Protein 1IXK (pdb70)

Organism: Pyrococcus horikoshii (strain ATCC 700860 / DSM 12428 / JCM 9974 / NBRC 100139 / OT-3) (NCBI:txid70601)

Foldseek 3Di:
DDPVCVLCV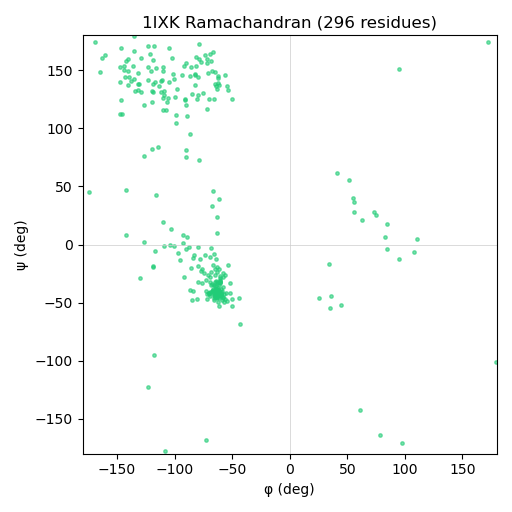VLPDDNVVLVQLCLFPNPCSSLQSVLVDDFFKKKFFLVLPPDLVVVVVVVVVVPWDWAALVLHRRMTGTPTDPDDPCVDVCNVQQRMGIDFSQLSQLSVQLADFAFAEEEEQQDADSQSVVQSNHLHHAYEYEYLDPVSLVVRVVSCVSNVRNHYDYDNDGCLCVVVVVAAGQEYEAEYPQPAQQPSCDDVVLVVLLVVLNNVVSVLVRYDAQHKYKHKYLYPDCSNAVVSVQCCVVPAQKAWAADPDAFFDDQQRSHNGGDPSSSSKHWHTSSPSSGGTMIMIMMTHD

Sequence (298 aa):
LSPSLDKLLRLGYSKLFADRYFQLWGERAIRIAEAEKPLPRCFRVNTLKISVQDLVKRLNKKGFQFKRVPWAKEGFCLTREPFSITSTPEFLTGLIYIQEASSYPPVALDPKPGEIVADAAAPGGKTSYLAQLRNDGVIYAFDVDENRLRETRLNLSRLGVLNVILFHSSSLHIGELNVEFDKILLDAPCTGSGTIHRTDDIKFCQGLQRLLEKGLEVLKPGGILVYSTCSLEPEENEFVIQWALDNFDVELLPLKYGEPALTNPFGIELSEEIKNARRLYPDVHETSGFFIAKIRKL

Structure (mmCIF, N/CA/C/O backbone):
data_1IXK
#
_entry.id   1IXK
#
_cell.length_a   63.554
_cell.length_b   41.513
_cell.length_c   71.065
_cell.angle_alpha   90.00
_cell.angle_beta   114.18
_cell.angle_gamma   90.00
#
_symmetry.space_group_name_H-M   'P 1 21 1'
#
loop_
_entity.id
_entity.type
_entity.pdbx_description
1 polymer Methyltransferase
2 water water
#
loop_
_atom_site.group_PDB
_atom_site.id
_atom_site.type_symbol
_atom_site.label_atom_id
_atom_site.label_alt_id
_atom_site.label_comp_id
_atom_site.label_asym_id
_atom_site.label_entity_id
_atom_site.label_seq_id
_atom_site.pdbx_PDB_ins_code
_atom_site.Cartn_x
_atom_site.Cartn_y
_atom_site.Cartn_z
_atom_site.occupancy
_atom_site.B_iso_or_equiv
_atom_site.auth_seq_id
_atom_site.auth_comp_id
_atom_site.auth_asym_id
_atom_site.auth_atom_id
_atom_site.pdbx_PDB_model_num
ATOM 1 N N . LEU A 1 3 ? 48.179 15.773 40.854 1.00 43.54 3 LEU A N 1
ATOM 2 C CA . LEU A 1 3 ? 47.059 15.646 39.876 1.00 44.25 3 LEU A CA 1
ATOM 3 C C . LEU A 1 3 ? 47.537 16.132 38.509 1.00 44.80 3 LEU A C 1
ATOM 4 O O . LEU A 1 3 ? 47.891 17.300 38.349 1.00 45.52 3 LEU A O 1
ATOM 9 N N . SER A 1 4 ? 47.545 15.234 37.528 1.00 44.67 4 SER A N 1
ATOM 10 C CA . SER A 1 4 ? 47.995 15.579 36.182 1.00 44.22 4 SER A CA 1
ATOM 11 C C . SER A 1 4 ? 47.033 16.539 35.497 1.00 43.88 4 SER A C 1
ATOM 12 O O . SER A 1 4 ? 45.864 16.632 35.866 1.00 44.29 4 SER A O 1
ATOM 15 N N . PRO A 1 5 ? 47.518 17.273 34.485 1.00 43.60 5 PRO A N 1
ATOM 16 C CA . PRO A 1 5 ? 46.664 18.220 33.764 1.00 43.27 5 PRO A CA 1
ATOM 17 C C . PRO A 1 5 ? 45.487 17.496 33.116 1.00 42.64 5 PRO A C 1
ATOM 18 O O . PRO A 1 5 ? 44.397 18.052 32.993 1.00 41.93 5 PRO A O 1
ATOM 22 N N . SER A 1 6 ? 45.721 16.251 32.709 1.00 42.60 6 SER A N 1
ATOM 23 C CA . SER A 1 6 ? 44.692 15.439 32.070 1.00 43.38 6 SER A CA 1
ATOM 24 C C . SER A 1 6 ? 43.518 15.174 33.006 1.00 42.44 6 SER A C 1
ATOM 25 O O . SER A 1 6 ? 42.392 15.596 32.735 1.00 41.88 6 SER A O 1
ATOM 36 N N . LEU A 1 8 ? 42.854 16.456 35.821 1.00 36.51 8 LEU A N 1
ATOM 37 C CA . LEU A 1 8 ? 42.314 17.725 36.288 1.00 35.65 8 LEU A CA 1
ATOM 38 C C . LEU A 1 8 ? 41.271 18.220 35.293 1.00 36.50 8 LEU A C 1
ATOM 39 O O . LEU A 1 8 ? 40.130 18.488 35.659 1.00 35.78 8 LEU A O 1
ATOM 44 N N . ASP A 1 9 ? 41.670 18.329 34.029 1.00 37.52 9 ASP A N 1
ATOM 45 C CA . ASP A 1 9 ? 40.769 18.785 32.975 1.00 38.56 9 ASP A CA 1
ATOM 46 C C . ASP A 1 9 ? 39.501 17.938 32.912 1.00 36.67 9 ASP A C 1
ATOM 47 O O . ASP A 1 9 ? 38.401 18.471 32.748 1.00 36.74 9 ASP A O 1
ATOM 52 N N . LYS A 1 10 ? 39.648 16.623 33.041 1.00 35.59 10 LYS A N 1
ATOM 53 C CA . LYS A 1 10 ? 38.489 15.739 33.007 1.00 35.46 10 LYS A CA 1
ATOM 54 C C . LYS A 1 10 ? 37.532 16.071 34.145 1.00 34.38 10 LYS A C 1
ATOM 55 O O . LYS A 1 10 ? 36.319 16.142 33.945 1.00 34.49 10 LYS A O 1
ATOM 61 N N . LEU A 1 11 ? 38.078 16.281 35.340 1.00 32.70 11 LEU A N 1
ATOM 62 C CA . LEU A 1 11 ? 37.248 16.622 36.487 1.00 30.53 11 LEU A CA 1
ATOM 63 C C . LEU A 1 11 ? 36.606 17.990 36.295 1.00 28.99 11 LEU A C 1
ATOM 64 O O . LEU A 1 11 ? 35.453 18.194 36.666 1.00 28.56 11 LEU A O 1
ATOM 69 N N . LEU A 1 12 ? 37.349 18.927 35.715 1.00 28.73 12 LEU A N 1
ATOM 70 C CA . LEU A 1 12 ? 36.813 20.264 35.475 1.00 31.38 12 LEU A CA 1
ATOM 71 C C . LEU A 1 12 ? 35.657 20.199 34.484 1.00 31.50 12 LEU A C 1
ATOM 72 O O . LEU A 1 12 ? 34.667 20.912 34.626 1.00 31.92 12 LEU A O 1
ATOM 77 N N . ARG A 1 13 ? 35.782 19.336 33.482 1.00 32.63 13 ARG A N 1
ATOM 78 C CA . ARG A 1 13 ? 34.730 19.200 32.480 1.00 34.73 13 ARG A CA 1
ATOM 79 C C . ARG A 1 13 ? 33.462 18.596 33.070 1.00 34.00 13 ARG A C 1
ATOM 80 O O . ARG A 1 13 ? 32.354 18.945 32.659 1.00 33.77 13 ARG A O 1
ATOM 88 N N . LEU A 1 14 ? 33.619 17.698 34.039 1.00 32.29 14 LEU A N 1
ATOM 89 C CA . LEU A 1 14 ? 32.464 17.075 34.670 1.00 31.19 14 LEU A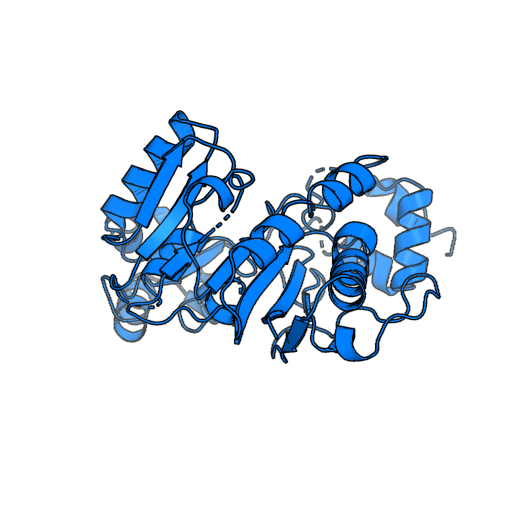 CA 1
ATOM 90 C C . LEU A 1 14 ? 31.703 18.090 35.513 1.00 31.48 14 LEU A C 1
ATOM 91 O O . LEU A 1 14 ? 30.599 17.816 35.978 1.00 31.81 14 LEU A O 1
ATOM 96 N N . GLY A 1 15 ? 32.302 19.261 35.715 1.00 31.09 15 GLY A N 1
ATOM 97 C CA . GLY A 1 15 ? 31.644 20.302 36.483 1.00 31.18 15 GLY A CA 1
ATOM 98 C C . GLY A 1 15 ? 32.251 20.606 37.838 1.00 31.71 15 GLY A C 1
ATOM 99 O O . GLY A 1 15 ? 31.718 21.419 38.593 1.00 32.50 15 GLY A O 1
ATOM 100 N N . TYR A 1 16 ? 33.368 19.964 38.154 1.00 30.76 16 TYR A N 1
ATOM 101 C CA . TYR A 1 16 ? 34.020 20.185 39.438 1.00 31.00 16 TYR A CA 1
ATOM 102 C C . TYR A 1 16 ? 34.907 21.421 39.445 1.00 30.46 16 TYR A C 1
ATOM 103 O O . TYR A 1 16 ? 35.505 21.778 38.427 1.00 30.75 16 TYR A O 1
ATOM 112 N N . SER A 1 17 ? 34.985 22.078 40.596 1.00 29.06 17 SER A N 1
ATOM 113 C CA . SER A 1 17 ? 35.840 23.246 40.737 1.00 28.73 17 SER A CA 1
ATOM 114 C C . SER A 1 17 ? 37.235 22.674 40.972 1.00 28.16 17 SER A C 1
ATOM 115 O O . SER A 1 17 ? 37.371 21.504 41.335 1.00 28.11 17 SER A O 1
ATOM 118 N N . LYS A 1 18 ? 38.271 23.478 40.766 1.00 26.95 18 LYS A N 1
ATOM 119 C CA . LYS A 1 18 ? 39.621 22.980 40.984 1.00 27.33 18 LYS A CA 1
ATOM 120 C C . LYS A 1 18 ? 39.805 22.553 42.438 1.00 26.16 18 LYS A C 1
ATOM 121 O O . LYS A 1 18 ? 40.557 21.624 42.729 1.00 25.09 18 LYS A O 1
ATOM 127 N N . LEU A 1 19 ? 39.116 23.234 43.348 1.00 25.52 19 LEU A N 1
ATOM 128 C CA . LEU A 1 19 ? 39.212 22.910 44.769 1.00 25.11 19 LEU A CA 1
ATOM 129 C C . LEU A 1 19 ? 38.731 21.487 45.043 1.00 24.73 19 LEU A C 1
ATOM 130 O O . LEU A 1 19 ? 39.439 20.696 45.669 1.00 23.17 19 LEU A O 1
ATOM 135 N N . PHE A 1 20 ? 37.525 21.166 44.578 1.00 24.04 20 PHE A N 1
ATOM 136 C CA . PHE A 1 20 ? 36.971 19.835 44.785 1.00 24.47 20 PHE A CA 1
ATOM 137 C C . PHE A 1 20 ? 37.771 18.780 44.042 1.00 22.35 20 PHE A C 1
ATOM 138 O O . PHE A 1 20 ? 37.924 17.659 44.523 1.00 21.80 20 PHE A O 1
ATOM 146 N N . ALA A 1 21 ? 38.284 19.134 42.868 1.00 21.36 21 ALA A N 1
ATOM 147 C CA . ALA A 1 21 ? 39.087 18.194 42.096 1.00 20.51 21 ALA A CA 1
ATOM 148 C C . ALA A 1 21 ? 40.350 17.858 42.889 1.00 20.40 21 ALA A C 1
ATOM 149 O O . ALA A 1 21 ? 40.747 16.697 42.975 1.00 20.05 21 ALA A O 1
ATOM 151 N N . ASP A 1 22 ? 40.981 18.879 43.466 1.00 19.58 22 ASP A N 1
ATOM 152 C CA . ASP A 1 22 ? 42.191 18.668 44.254 1.00 19.97 22 ASP A CA 1
ATOM 153 C C . ASP A 1 22 ? 41.865 17.872 45.514 1.00 17.74 22 ASP A C 1
ATOM 154 O O . ASP A 1 22 ? 42.635 17.009 45.923 1.00 17.30 22 ASP A O 1
ATOM 159 N N . ARG A 1 23 ? 40.722 18.163 46.127 1.00 17.77 23 ARG A N 1
ATOM 160 C CA . ARG A 1 23 ? 40.309 17.444 47.326 1.00 17.04 23 ARG A CA 1
ATOM 161 C C . ARG A 1 23 ? 40.104 15.956 47.029 1.00 17.68 23 ARG A C 1
ATOM 162 O O . ARG A 1 23 ? 40.633 15.093 47.735 1.00 16.21 23 ARG A O 1
ATOM 170 N N . TYR A 1 24 ? 39.347 15.650 45.979 1.00 16.68 24 TYR A N 1
ATOM 171 C CA . TYR A 1 24 ? 39.097 14.254 45.645 1.00 18.77 24 TYR A CA 1
ATOM 172 C C . TYR A 1 24 ? 40.372 13.501 45.298 1.00 16.08 24 TYR A C 1
ATOM 173 O O . TYR A 1 24 ? 40.513 12.337 45.657 1.00 15.58 24 TYR A O 1
ATOM 182 N N . PHE A 1 25 ? 41.305 14.154 44.611 1.00 16.98 25 PHE A N 1
ATOM 183 C CA . PHE A 1 25 ? 42.559 13.492 44.268 1.00 18.68 25 PHE A CA 1
ATOM 184 C C . PHE A 1 25 ? 43.390 13.247 45.535 1.00 18.24 25 PHE A C 1
ATOM 185 O O . PHE A 1 25 ? 44.082 12.240 45.643 1.00 18.48 25 PHE A O 1
ATOM 193 N N . GLN A 1 26 ? 43.313 14.163 46.496 1.00 19.24 26 GLN A N 1
ATOM 194 C CA . GLN A 1 26 ? 44.051 14.000 47.748 1.00 20.58 26 GLN A CA 1
ATOM 195 C C . GLN A 1 26 ? 43.471 12.865 48.589 1.00 20.82 26 GLN A C 1
ATOM 196 O O . GLN A 1 26 ? 44.179 12.228 49.373 1.00 18.54 26 GLN A O 1
ATOM 202 N N . LEU A 1 27 ? 42.178 12.611 48.420 1.00 19.46 27 LEU A N 1
ATOM 203 C CA . LEU A 1 27 ? 41.510 11.564 49.176 1.00 20.09 27 LEU A CA 1
ATOM 204 C C . LEU A 1 27 ? 41.618 10.187 48.537 1.00 21.09 27 LEU A C 1
ATOM 205 O O . LEU A 1 27 ? 41.812 9.189 49.236 1.00 22.77 27 LEU A O 1
ATOM 210 N N . TRP A 1 28 ? 41.515 10.130 47.212 1.00 19.99 28 TRP A N 1
ATOM 211 C CA . TRP A 1 28 ? 41.548 8.846 46.519 1.00 20.89 28 TRP A CA 1
ATOM 212 C C . TRP A 1 28 ? 42.572 8.695 45.395 1.00 21.75 28 TRP A C 1
ATOM 213 O O . TRP A 1 28 ? 42.625 7.649 44.749 1.00 21.99 28 TRP A O 1
ATOM 224 N N . GLY A 1 29 ? 43.383 9.722 45.159 1.00 22.39 29 GLY A N 1
ATOM 225 C CA . GLY A 1 29 ? 44.375 9.632 44.100 1.00 23.07 29 GLY A CA 1
ATOM 226 C C . GLY A 1 29 ? 43.732 9.424 42.742 1.00 24.17 29 GLY A C 1
ATOM 227 O O . GLY A 1 29 ? 42.671 9.982 42.467 1.00 23.33 29 GLY A O 1
ATOM 228 N N . GLU A 1 30 ? 44.360 8.612 41.894 1.00 26.07 30 GLU A N 1
ATOM 229 C CA . GLU A 1 30 ? 43.833 8.350 40.553 1.00 28.45 30 GLU A CA 1
ATOM 230 C C . GLU A 1 30 ? 42.417 7.773 40.541 1.00 26.74 30 GLU A C 1
ATOM 231 O O . GLU A 1 30 ? 41.693 7.922 39.558 1.00 25.38 30 GLU A O 1
ATOM 237 N N . ARG A 1 31 ? 42.017 7.119 41.627 1.00 25.43 31 ARG A N 1
ATOM 238 C CA . ARG A 1 31 ? 40.674 6.549 41.702 1.00 23.89 31 ARG A CA 1
ATOM 239 C C . ARG A 1 31 ? 39.634 7.672 41.667 1.00 23.21 31 ARG A C 1
ATOM 240 O O . ARG A 1 31 ? 38.469 7.448 41.334 1.00 22.02 31 ARG A O 1
ATOM 248 N N . ALA A 1 32 ? 40.068 8.882 42.004 1.00 21.72 32 ALA A N 1
ATOM 249 C CA . ALA A 1 32 ? 39.178 10.035 42.010 1.00 21.93 32 ALA A CA 1
ATOM 250 C C . ALA A 1 32 ? 38.391 10.148 40.704 1.00 21.83 32 ALA A C 1
ATOM 251 O O . ALA A 1 32 ? 37.180 10.353 40.719 1.00 20.36 32 ALA A O 1
ATOM 253 N N . ILE A 1 33 ? 39.078 10.008 39.576 1.00 21.72 33 ILE A N 1
ATOM 254 C CA . ILE A 1 33 ? 38.423 10.103 38.279 1.00 23.38 33 ILE A CA 1
ATOM 255 C C . ILE A 1 33 ? 37.405 8.978 38.076 1.00 21.71 33 ILE A C 1
ATOM 256 O O . ILE A 1 33 ? 36.321 9.207 37.546 1.00 22.16 33 ILE A O 1
ATOM 261 N N . ARG A 1 34 ? 37.752 7.770 38.508 1.00 20.93 34 ARG A N 1
ATOM 262 C CA . ARG A 1 34 ? 36.858 6.626 38.359 1.00 21.83 34 ARG A CA 1
ATOM 263 C C . ARG A 1 34 ? 35.575 6.789 39.178 1.00 21.40 34 ARG A C 1
ATOM 264 O O . ARG A 1 34 ? 34.499 6.365 38.757 1.00 21.32 34 ARG A O 1
ATOM 272 N N . ILE A 1 35 ? 35.691 7.406 40.348 1.00 21.21 35 ILE A N 1
ATOM 273 C CA . ILE A 1 35 ? 34.532 7.635 41.205 1.00 19.66 35 ILE A CA 1
ATOM 274 C C . ILE A 1 35 ? 33.647 8.714 40.581 1.00 20.50 35 ILE A C 1
ATOM 275 O O . ILE A 1 35 ? 32.430 8.551 40.481 1.00 19.72 35 ILE A O 1
ATOM 280 N N . ALA A 1 36 ? 34.269 9.810 40.153 1.00 20.35 36 ALA A N 1
ATOM 281 C CA . ALA A 1 36 ? 33.543 10.921 39.547 1.00 20.99 36 ALA A CA 1
ATOM 282 C C . ALA A 1 36 ? 32.772 10.499 38.297 1.00 23.06 36 ALA A C 1
ATOM 283 O O . ALA A 1 36 ? 31.593 10.828 38.145 1.00 21.93 36 ALA A O 1
ATOM 285 N N . GLU A 1 37 ? 33.431 9.767 37.405 1.00 23.47 37 GLU A N 1
ATOM 286 C CA . GLU A 1 37 ? 32.773 9.324 36.181 1.00 24.01 37 GLU A CA 1
ATOM 287 C C . GLU A 1 37 ? 31.691 8.283 36.447 1.00 24.42 37 GLU A C 1
ATOM 288 O O . GLU A 1 37 ? 30.628 8.324 35.834 1.00 23.11 37 GLU A O 1
ATOM 294 N N . ALA A 1 38 ? 31.959 7.348 37.353 1.00 23.18 38 ALA A N 1
ATOM 295 C CA . ALA A 1 38 ? 30.974 6.318 37.664 1.00 24.93 38 ALA A CA 1
ATOM 296 C C . ALA A 1 38 ? 29.712 6.957 38.216 1.00 25.32 38 ALA A C 1
ATOM 297 O O . ALA A 1 38 ? 28.614 6.428 38.053 1.00 25.18 38 ALA A O 1
ATOM 307 N N . GLU A 1 40 ? 28.309 9.716 37.231 1.00 28.76 40 GLU A N 1
ATOM 308 C CA . GLU A 1 40 ? 27.505 10.390 36.212 1.00 31.11 40 GLU A CA 1
ATOM 309 C C . GLU A 1 40 ? 26.469 9.439 35.605 1.00 30.63 40 GLU A C 1
ATOM 310 O O . GLU A 1 40 ? 25.508 9.879 34.976 1.00 31.33 40 GLU A O 1
ATOM 316 N N . LYS A 1 41 ? 26.668 8.138 35.806 1.00 30.23 41 LYS A N 1
ATOM 317 C CA . LYS A 1 41 ? 25.777 7.110 35.269 1.00 29.47 41 LYS A CA 1
ATOM 318 C C . LYS A 1 41 ? 24.528 6.857 36.113 1.00 28.71 41 LYS A C 1
ATOM 319 O O . LYS A 1 41 ? 24.563 6.944 37.338 1.00 26.37 41 LYS A O 1
ATOM 325 N N . PRO A 1 42 ? 23.400 6.535 35.457 1.00 28.56 42 PRO A N 1
ATOM 326 C CA . PRO A 1 42 ? 22.146 6.269 36.168 1.00 27.33 42 PRO A CA 1
ATOM 327 C C . PRO A 1 42 ? 22.255 4.982 36.981 1.00 26.28 42 PRO A C 1
ATOM 328 O O . PRO A 1 42 ? 22.982 4.065 36.605 1.00 25.11 42 PRO A O 1
ATOM 332 N N . LEU A 1 43 ? 21.535 4.920 38.094 1.00 25.14 43 LEU A N 1
ATOM 333 C CA . LEU A 1 43 ? 21.554 3.731 38.935 1.00 25.29 43 LEU A CA 1
ATOM 334 C C . LEU A 1 43 ? 20.456 2.780 38.475 1.00 24.57 43 LEU A C 1
ATOM 335 O O . LEU A 1 43 ? 19.480 3.201 37.850 1.00 22.04 43 LEU A O 1
ATOM 340 N N . PRO A 1 44 ? 20.611 1.480 38.763 1.00 23.78 44 PRO A N 1
ATOM 341 C CA . PRO A 1 44 ? 19.600 0.497 38.369 1.00 23.22 44 PRO A CA 1
ATOM 342 C C . PRO A 1 44 ? 18.367 0.773 39.221 1.00 21.86 44 PRO A C 1
ATOM 343 O O . PRO A 1 44 ? 18.456 1.482 40.221 1.00 21.35 44 PRO A O 1
ATOM 347 N N . ARG A 1 45 ? 17.220 0.236 38.828 1.00 20.58 45 ARG A N 1
ATOM 348 C CA . ARG A 1 45 ? 16.006 0.423 39.612 1.00 20.18 45 ARG A CA 1
ATOM 349 C C . ARG A 1 45 ? 15.948 -0.752 40.586 1.00 18.04 45 ARG A C 1
ATOM 350 O O . ARG A 1 45 ? 16.002 -1.910 40.171 1.00 17.28 45 ARG A O 1
ATOM 358 N N . CYS A 1 46 ? 15.862 -0.459 41.880 1.00 17.23 46 CYS A N 1
ATOM 359 C CA . CYS A 1 46 ? 15.823 -1.516 42.887 1.00 15.54 46 CYS A CA 1
ATOM 360 C C . CYS A 1 46 ? 14.535 -1.477 43.700 1.00 15.17 46 CYS A C 1
ATOM 361 O O . CYS A 1 46 ? 13.854 -0.450 43.767 1.00 13.38 46 CYS A O 1
ATOM 364 N N . PHE A 1 47 ? 14.194 -2.602 44.320 1.00 14.92 47 PHE A N 1
ATOM 365 C CA . PHE A 1 47 ? 12.984 -2.650 45.128 1.00 14.55 47 PHE A CA 1
ATOM 366 C C . PHE A 1 47 ? 13.196 -3.462 46.392 1.00 13.45 47 PHE A C 1
ATOM 367 O O . PHE A 1 47 ? 14.101 -4.287 46.473 1.00 12.18 47 PHE A O 1
ATOM 375 N N . ARG A 1 48 ? 12.333 -3.219 47.369 1.00 12.89 48 ARG A N 1
ATOM 376 C CA . ARG A 1 48 ? 12.380 -3.900 48.650 1.00 14.88 48 ARG A CA 1
ATOM 377 C C . ARG A 1 48 ? 11.071 -4.650 48.835 1.00 13.72 48 ARG A C 1
ATOM 378 O O . ARG A 1 48 ? 9.999 -4.095 48.622 1.00 14.81 48 ARG A O 1
ATOM 386 N N . VAL A 1 49 ? 11.157 -5.916 49.219 1.00 14.70 49 VAL A N 1
ATOM 387 C CA . VAL A 1 49 ? 9.950 -6.706 49.445 1.00 14.03 49 VAL A CA 1
ATOM 388 C C . VAL A 1 49 ? 9.332 -6.266 50.771 1.00 15.45 49 VAL A C 1
ATOM 389 O O . VAL A 1 49 ? 10.031 -6.183 51.783 1.00 13.48 49 VAL A O 1
ATOM 393 N N . ASN A 1 50 ? 8.033 -5.983 50.766 1.00 15.28 50 ASN A N 1
ATOM 394 C CA . ASN A 1 50 ? 7.355 -5.585 51.992 1.00 16.12 50 ASN A CA 1
ATOM 395 C C . ASN A 1 50 ? 6.904 -6.854 52.703 1.00 16.76 50 ASN A C 1
ATOM 396 O O . ASN A 1 50 ? 5.842 -7.412 52.410 1.00 14.42 50 ASN A O 1
ATOM 401 N N . THR A 1 51 ? 7.728 -7.309 53.640 1.00 16.51 51 THR A N 1
ATOM 402 C CA . THR A 1 51 ? 7.439 -8.527 54.378 1.00 18.64 51 THR A CA 1
ATOM 403 C C . THR A 1 51 ? 6.249 -8.407 55.322 1.00 19.82 51 THR A C 1
ATOM 404 O O . THR A 1 51 ? 5.861 -9.380 55.967 1.00 19.97 51 THR A O 1
ATOM 408 N N . LEU A 1 52 ? 5.667 -7.215 55.404 1.00 19.32 52 LEU A N 1
ATOM 409 C CA . LEU A 1 52 ? 4.491 -7.027 56.240 1.00 22.03 52 LEU A CA 1
ATOM 410 C C . LEU A 1 52 ? 3.316 -7.641 55.488 1.00 23.92 52 LEU A C 1
ATOM 411 O O . LEU A 1 52 ? 2.299 -7.989 56.087 1.00 23.39 52 LEU A O 1
ATOM 416 N N . LYS A 1 53 ? 3.473 -7.780 54.171 1.00 24.14 53 LYS A N 1
ATOM 417 C CA . LYS A 1 53 ? 2.418 -8.335 53.330 1.00 24.23 53 LYS A CA 1
ATOM 418 C C . LYS A 1 53 ? 2.751 -9.614 52.572 1.00 26.21 53 LYS A C 1
ATOM 419 O O . LYS A 1 53 ? 1.846 -10.317 52.127 1.00 26.71 53 LYS A O 1
ATOM 425 N N . ILE A 1 54 ? 4.035 -9.926 52.417 1.00 26.24 54 ILE A N 1
ATOM 426 C CA . ILE A 1 54 ? 4.421 -11.130 51.687 1.00 25.76 54 ILE A CA 1
ATOM 427 C C . ILE A 1 54 ? 5.878 -11.511 51.928 1.00 25.51 54 ILE A C 1
ATOM 428 O O . ILE A 1 54 ? 6.728 -10.644 52.137 1.00 24.49 54 ILE A O 1
ATOM 433 N N . SER A 1 55 ? 6.165 -12.810 51.899 1.00 23.89 55 SER A N 1
ATOM 434 C CA . SER A 1 55 ? 7.524 -13.284 52.114 1.00 23.48 55 SER A CA 1
ATOM 435 C C . SER A 1 55 ? 8.378 -12.946 50.899 1.00 23.81 55 SER A C 1
ATOM 436 O O . SER A 1 55 ? 7.858 -12.707 49.810 1.00 23.72 55 SER A O 1
ATOM 439 N N . VAL A 1 56 ? 9.691 -12.923 51.096 1.00 21.96 56 VAL A N 1
ATOM 440 C CA . VAL A 1 56 ? 10.617 -12.626 50.015 1.00 22.49 56 VAL A CA 1
ATOM 441 C C . VAL A 1 56 ? 10.561 -13.746 48.981 1.00 24.38 56 VAL A C 1
ATOM 442 O O . VAL A 1 56 ? 10.544 -13.492 47.775 1.00 22.78 56 VAL A O 1
ATOM 446 N N . GLN A 1 57 ? 10.506 -14.981 49.470 1.00 25.70 57 GLN A N 1
ATOM 447 C CA . GLN A 1 57 ? 10.458 -16.158 48.610 1.00 29.05 57 GLN A CA 1
ATOM 448 C C . GLN A 1 57 ? 9.251 -16.124 47.671 1.00 28.13 57 GLN A C 1
ATOM 449 O O . GLN A 1 57 ? 9.377 -16.400 46.477 1.00 27.71 57 GLN A O 1
ATOM 455 N N . ASP A 1 58 ? 8.083 -15.785 48.212 1.00 27.58 58 ASP A N 1
ATOM 456 C CA . ASP A 1 58 ? 6.867 -15.721 47.407 1.00 27.80 58 ASP A CA 1
ATOM 457 C C . ASP A 1 58 ? 6.846 -14.566 46.411 1.00 27.13 58 ASP A C 1
ATOM 458 O O . ASP A 1 58 ? 6.423 -14.737 45.265 1.00 25.07 58 ASP A O 1
ATOM 463 N N . LEU A 1 59 ? 7.288 -13.389 46.846 1.00 24.75 59 LEU A N 1
ATOM 464 C CA . LEU A 1 59 ? 7.305 -12.224 45.971 1.00 21.13 59 LEU A CA 1
ATOM 465 C C . LEU A 1 59 ? 8.232 -12.465 44.786 1.00 21.45 59 LEU A C 1
ATOM 466 O O . LEU A 1 59 ? 7.893 -12.140 43.645 1.00 21.43 59 LEU A O 1
ATOM 471 N N . VAL A 1 60 ? 9.402 -13.034 45.056 1.00 20.64 60 VAL A N 1
ATOM 472 C CA . VAL A 1 60 ? 10.371 -13.312 44.003 1.00 21.86 60 VAL A CA 1
ATOM 473 C C . VAL A 1 60 ? 9.806 -14.251 42.943 1.00 22.49 60 VAL A C 1
ATOM 474 O O . VAL A 1 60 ? 10.011 -14.042 41.749 1.00 19.08 60 VAL A O 1
ATOM 478 N N . LYS A 1 61 ? 9.102 -15.290 43.378 1.00 23.01 61 LYS A N 1
ATOM 479 C CA . LYS A 1 61 ? 8.521 -16.238 42.433 1.00 25.21 61 LYS A CA 1
ATOM 480 C C . LYS A 1 61 ? 7.479 -15.545 41.561 1.00 24.20 61 LYS A C 1
ATOM 481 O O . LYS A 1 61 ? 7.412 -15.779 40.355 1.00 23.69 61 LYS A O 1
ATOM 487 N N . ARG A 1 62 ? 6.679 -14.677 42.170 1.00 23.49 62 ARG A N 1
ATOM 488 C CA . ARG A 1 62 ? 5.649 -13.952 41.437 1.00 24.08 62 ARG A CA 1
ATOM 489 C C . ARG A 1 62 ? 6.222 -13.031 40.364 1.00 24.06 62 ARG A C 1
ATOM 490 O O . ARG A 1 62 ? 5.719 -12.992 39.241 1.00 22.32 62 ARG A O 1
ATOM 498 N N . LEU A 1 63 ? 7.265 -12.279 40.710 1.00 21.61 63 LEU A N 1
ATOM 499 C CA . LEU A 1 63 ? 7.885 -11.363 39.757 1.00 20.90 63 LEU A CA 1
ATOM 500 C C . LEU A 1 63 ? 8.634 -12.094 38.647 1.00 21.68 63 LEU A C 1
ATOM 501 O O . LEU A 1 63 ? 8.561 -11.707 37.483 1.00 20.99 63 LEU A O 1
ATOM 506 N N . ASN A 1 64 ? 9.362 -13.143 39.013 1.00 23.58 64 ASN A N 1
ATOM 507 C CA . ASN A 1 64 ? 10.112 -13.922 38.037 1.00 25.91 64 ASN A CA 1
ATOM 508 C C . ASN A 1 64 ? 9.144 -14.493 37.004 1.00 27.58 64 ASN A C 1
ATOM 509 O O . ASN A 1 64 ? 9.434 -14.513 35.810 1.00 26.86 64 ASN A O 1
ATOM 514 N N . LYS A 1 65 ? 7.989 -14.950 37.474 1.00 28.50 65 LYS A N 1
ATOM 515 C CA . LYS A 1 65 ? 6.978 -15.526 36.593 1.00 31.15 65 LYS A CA 1
ATOM 516 C C . LYS A 1 65 ? 6.502 -14.516 35.547 1.00 31.11 65 LYS A C 1
ATOM 517 O O . LYS A 1 65 ? 6.105 -14.896 34.443 1.00 31.08 65 LYS A O 1
ATOM 523 N N . LYS A 1 66 ? 6.549 -13.233 35.895 1.00 28.94 66 LYS A N 1
ATOM 524 C CA . LYS A 1 66 ? 6.110 -12.180 34.986 1.00 27.06 66 LYS A CA 1
ATOM 525 C C . LYS A 1 66 ? 7.196 -11.684 34.035 1.00 25.20 66 LYS A C 1
ATOM 526 O O . LYS A 1 66 ? 6.942 -10.824 33.192 1.00 24.59 66 LYS A O 1
ATOM 532 N N . GLY A 1 67 ? 8.406 -12.216 34.171 1.00 22.88 67 GLY A N 1
ATOM 533 C CA . GLY A 1 67 ? 9.482 -11.807 33.287 1.00 21.53 67 GLY A CA 1
ATOM 534 C C . GLY A 1 67 ? 10.562 -10.937 33.906 1.00 21.87 67 GLY A C 1
ATOM 535 O O . GLY A 1 67 ? 11.563 -10.638 33.258 1.00 20.82 67 GLY A O 1
ATOM 536 N N . PHE A 1 68 ? 10.370 -10.518 35.150 1.00 21.89 68 PHE A N 1
ATOM 537 C CA . PHE A 1 68 ? 11.374 -9.690 35.810 1.00 20.47 68 PHE A CA 1
ATOM 538 C C . PHE A 1 68 ? 12.529 -10.535 36.332 1.00 20.47 68 PHE A C 1
ATOM 539 O O . PHE A 1 68 ? 12.332 -1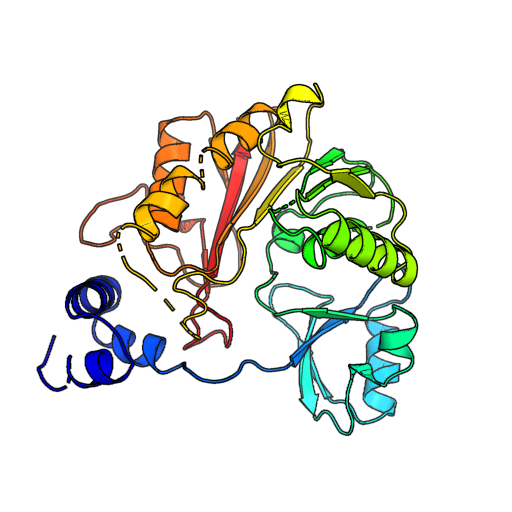1.668 36.768 1.00 20.97 68 PHE A O 1
ATOM 547 N N . GLN A 1 69 ? 13.737 -9.987 36.265 1.00 19.93 69 GLN A N 1
ATOM 548 C CA . GLN A 1 69 ? 14.920 -10.668 36.779 1.00 19.78 69 GLN A CA 1
ATOM 549 C C . GLN A 1 69 ? 15.649 -9.634 37.629 1.00 19.48 69 GLN A C 1
ATOM 550 O O . GLN A 1 69 ? 15.601 -8.439 37.340 1.00 18.34 69 GLN A O 1
ATOM 556 N N . PHE A 1 70 ? 16.311 -10.087 38.686 1.00 19.48 70 PHE A N 1
ATOM 557 C CA . PHE A 1 70 ? 16.991 -9.163 39.584 1.00 20.30 70 PHE A CA 1
ATOM 558 C C . PHE A 1 70 ? 18.064 -9.836 40.425 1.00 20.27 70 PHE A C 1
ATOM 559 O O . PHE A 1 70 ? 18.079 -11.059 40.562 1.00 20.89 70 PHE A O 1
ATOM 567 N N . LYS A 1 71 ? 18.951 -9.021 40.991 1.00 19.90 71 LYS A N 1
ATOM 568 C CA . LYS A 1 71 ? 20.036 -9.513 41.838 1.00 21.37 71 LYS A CA 1
ATOM 569 C C . LYS A 1 71 ? 19.836 -8.979 43.253 1.00 19.79 71 LYS A C 1
ATOM 570 O O . LYS A 1 71 ? 19.264 -7.912 43.448 1.00 15.95 71 LYS A O 1
ATOM 576 N N . ARG A 1 72 ? 20.327 -9.717 44.236 1.00 19.47 72 ARG A N 1
ATOM 577 C CA . ARG A 1 72 ? 20.180 -9.301 45.624 1.00 21.39 72 ARG A CA 1
ATOM 578 C C . ARG A 1 72 ? 21.049 -8.104 45.984 1.00 18.96 72 ARG A C 1
ATOM 579 O O . ARG A 1 72 ? 22.130 -7.916 45.430 1.00 17.78 72 ARG A O 1
ATOM 587 N N . VAL A 1 73 ? 20.557 -7.275 46.899 1.00 18.14 73 VAL A N 1
ATOM 588 C CA . VAL A 1 73 ? 21.352 -6.157 47.375 1.00 17.45 73 VAL A CA 1
ATOM 589 C C . VAL A 1 73 ? 22.046 -6.844 48.550 1.00 16.66 73 VAL A C 1
ATOM 590 O O . VAL A 1 73 ? 21.391 -7.355 49.458 1.00 14.79 73 VAL A O 1
ATOM 594 N N . PRO A 1 74 ? 23.382 -6.891 48.527 1.00 16.85 74 PRO A N 1
ATOM 595 C CA . PRO A 1 74 ? 24.205 -7.526 49.563 1.00 17.29 74 PRO A CA 1
ATOM 596 C C . PRO A 1 74 ? 23.833 -7.255 51.021 1.00 16.05 74 PRO A C 1
ATOM 597 O O . PRO A 1 74 ? 23.767 -8.175 51.835 1.00 17.41 74 PRO A O 1
ATOM 601 N N . TRP A 1 75 ? 23.582 -5.992 51.337 1.00 13.53 75 TRP A N 1
ATOM 602 C CA . TRP A 1 75 ? 23.278 -5.580 52.700 1.00 14.06 75 TRP A CA 1
ATOM 603 C C . TRP A 1 75 ? 21.820 -5.595 53.152 1.00 15.38 75 TRP A C 1
ATOM 604 O O . TRP A 1 75 ? 21.514 -5.142 54.255 1.00 14.88 75 TRP A O 1
ATOM 615 N N . ALA A 1 76 ? 20.921 -6.112 52.319 1.00 13.39 76 ALA A N 1
ATOM 616 C CA . ALA A 1 76 ? 19.504 -6.160 52.678 1.00 13.79 76 ALA A CA 1
ATOM 617 C C . ALA A 1 76 ? 18.853 -7.395 52.068 1.00 15.05 76 ALA A C 1
ATOM 618 O O . ALA A 1 76 ? 18.718 -7.496 50.847 1.00 14.60 76 ALA A O 1
ATOM 620 N N . LYS A 1 77 ? 18.445 -8.333 52.916 1.00 15.53 77 LYS A N 1
ATOM 621 C CA . LYS A 1 77 ? 17.832 -9.569 52.435 1.00 19.26 77 LYS A CA 1
ATOM 622 C C . LYS A 1 77 ? 16.545 -9.359 51.635 1.00 19.19 77 LYS A C 1
ATOM 623 O O . LYS A 1 77 ? 16.199 -10.180 50.776 1.00 18.36 77 LYS A O 1
ATOM 629 N N . GLU A 1 78 ? 15.841 -8.267 51.916 1.00 16.02 78 GLU A N 1
ATOM 630 C CA . GLU A 1 78 ? 14.590 -7.955 51.225 1.00 15.90 78 GLU A CA 1
ATOM 631 C C . GLU A 1 78 ? 14.789 -7.105 49.965 1.00 14.87 78 GLU A C 1
ATOM 632 O O . GLU A 1 78 ? 13.830 -6.836 49.241 1.00 14.57 78 GLU A O 1
ATOM 638 N N . GLY A 1 79 ? 16.024 -6.686 49.700 1.00 15.00 79 GLY A N 1
ATOM 639 C CA . GLY A 1 79 ? 16.283 -5.834 48.550 1.00 13.24 79 GLY A CA 1
ATOM 640 C C . GLY A 1 79 ? 16.854 -6.500 47.310 1.00 14.06 79 GLY A C 1
ATOM 641 O O . GLY A 1 79 ? 17.695 -7.389 47.399 1.00 12.87 79 GLY A O 1
ATOM 642 N N . PHE A 1 80 ? 16.398 -6.045 46.147 1.00 13.50 80 PHE A N 1
ATOM 643 C CA . PHE A 1 80 ? 16.849 -6.581 44.868 1.00 14.40 80 PHE A CA 1
ATOM 644 C C . PHE A 1 80 ? 16.935 -5.449 43.853 1.00 15.08 80 PHE A C 1
ATOM 645 O O . PHE A 1 80 ? 16.188 -4.475 43.943 1.00 16.60 80 PHE A O 1
ATOM 653 N N . CYS A 1 81 ? 17.848 -5.574 42.894 1.00 15.44 81 CYS A N 1
ATOM 654 C CA . CYS A 1 81 ? 17.979 -4.571 41.849 1.00 16.99 81 CYS A CA 1
ATOM 655 C C . CYS A 1 81 ? 17.710 -5.254 40.506 1.00 17.01 81 CYS A C 1
ATOM 656 O O . CYS A 1 81 ? 18.247 -6.324 40.207 1.00 14.45 81 CYS A O 1
ATOM 659 N N . LEU A 1 82 ? 16.851 -4.632 39.714 1.00 17.32 82 LEU A N 1
ATOM 660 C CA . LEU A 1 82 ? 16.452 -5.173 38.419 1.00 18.55 82 LEU A CA 1
ATOM 661 C C . LEU A 1 82 ? 17.536 -5.297 37.355 1.00 19.53 82 LEU A C 1
ATOM 662 O O . LEU A 1 82 ? 18.353 -4.393 37.168 1.00 18.20 82 LEU A O 1
ATOM 667 N N . THR A 1 83 ? 17.527 -6.435 36.663 1.00 21.57 83 THR A N 1
ATOM 668 C CA . THR A 1 83 ? 18.462 -6.714 35.580 1.00 21.55 83 THR A CA 1
ATOM 669 C C . THR A 1 83 ? 17.636 -6.920 34.314 1.00 23.45 83 THR A C 1
ATOM 670 O O . THR A 1 83 ? 18.148 -6.827 33.199 1.00 22.96 83 THR A O 1
ATOM 674 N N . ARG A 1 84 ? 16.353 -7.210 34.503 1.00 22.71 84 ARG A N 1
ATOM 675 C CA . ARG A 1 84 ? 15.424 -7.385 33.389 1.00 24.26 84 ARG A CA 1
ATOM 676 C C . ARG A 1 84 ? 14.073 -6.857 33.833 1.00 23.47 84 ARG A C 1
ATOM 677 O O . ARG A 1 84 ? 13.427 -7.421 34.715 1.00 22.74 84 ARG A O 1
ATOM 685 N N . GLU A 1 85 ? 13.655 -5.759 33.226 1.00 24.09 85 GLU A N 1
ATOM 686 C CA . GLU A 1 85 ? 12.381 -5.157 33.563 1.00 24.29 85 GLU A CA 1
ATOM 687 C C . GLU A 1 85 ? 11.551 -5.152 32.297 1.00 26.94 85 GLU A C 1
ATOM 688 O O . GLU A 1 85 ? 11.491 -4.135 31.597 1.00 26.81 85 GLU A O 1
ATOM 694 N N . PRO A 1 86 ? 10.897 -6.286 31.982 1.00 27.16 86 PRO A N 1
ATOM 695 C CA . PRO A 1 86 ? 10.093 -6.299 30.765 1.00 28.62 86 PRO A CA 1
ATOM 696 C C . PRO A 1 86 ? 9.317 -5.004 30.677 1.00 29.54 86 PRO A C 1
ATOM 697 O O . PRO A 1 86 ? 9.609 -4.177 29.800 1.00 33.33 86 PRO A O 1
ATOM 701 N N . PHE A 1 87 ? 8.343 -4.819 31.571 1.00 27.74 87 PHE A N 1
ATOM 702 C CA . PHE A 1 87 ? 7.553 -3.586 31.581 1.00 27.15 87 PHE A CA 1
ATOM 703 C C . PHE A 1 87 ? 7.798 -2.911 32.924 1.00 28.06 87 PHE A C 1
ATOM 704 O O . PHE A 1 87 ? 8.405 -3.508 33.811 1.00 26.75 87 PHE A O 1
ATOM 712 N N . SER A 1 88 ? 7.331 -1.674 33.072 1.00 27.17 88 SER A N 1
ATOM 713 C CA . SER A 1 88 ? 7.519 -0.911 34.306 1.00 27.08 88 SER A CA 1
ATOM 714 C C . SER A 1 88 ? 7.126 -1.680 35.557 1.00 25.89 88 SER A C 1
ATOM 715 O O . SER A 1 88 ? 5.998 -2.155 35.677 1.00 24.87 88 SER A O 1
ATOM 718 N N . ILE A 1 89 ? 8.064 -1.778 36.495 1.00 25.89 89 ILE A N 1
ATOM 719 C CA . ILE A 1 89 ? 7.827 -2.493 37.740 1.00 26.94 89 ILE A CA 1
ATOM 720 C C . ILE A 1 89 ? 6.744 -1.805 38.564 1.00 25.76 89 ILE A C 1
ATOM 721 O O . ILE A 1 89 ? 6.062 -2.444 39.365 1.00 24.44 89 ILE A O 1
ATOM 726 N N . THR A 1 90 ? 6.582 -0.502 38.361 1.00 25.87 90 THR A N 1
ATOM 727 C CA . THR A 1 90 ? 5.571 0.250 39.094 1.00 26.50 90 THR A CA 1
ATOM 728 C C . THR A 1 90 ? 4.168 0.063 38.505 1.00 26.94 90 THR A C 1
ATOM 729 O O . THR A 1 90 ? 3.189 0.589 39.030 1.00 25.50 90 THR A O 1
ATOM 733 N N . SER A 1 91 ? 4.069 -0.696 37.419 1.00 27.24 91 SER A N 1
ATOM 734 C CA . SER A 1 91 ? 2.770 -0.949 36.798 1.00 28.15 91 SER A CA 1
ATOM 735 C C . SER A 1 91 ? 2.253 -2.323 37.212 1.00 28.32 91 SER A C 1
ATOM 736 O O . SER A 1 91 ? 1.161 -2.730 36.821 1.00 29.56 91 SER A O 1
ATOM 739 N N . THR A 1 92 ? 3.045 -3.034 38.009 1.00 27.56 92 THR A N 1
ATOM 740 C CA . THR A 1 92 ? 2.672 -4.367 38.476 1.00 26.63 92 THR A CA 1
ATOM 741 C C . THR A 1 92 ? 1.723 -4.314 39.666 1.00 27.30 92 THR A C 1
ATOM 742 O O . THR A 1 92 ? 1.721 -3.346 40.426 1.00 26.24 92 THR A O 1
ATOM 746 N N . PRO A 1 93 ? 0.896 -5.360 39.837 1.00 27.09 93 PRO A N 1
ATOM 747 C CA . PRO A 1 93 ? -0.048 -5.412 40.955 1.00 27.29 93 PRO A CA 1
ATOM 748 C C . PRO A 1 93 ? 0.751 -5.455 42.259 1.00 26.26 93 PRO A C 1
ATOM 749 O O . PRO A 1 93 ? 0.310 -4.946 43.289 1.00 26.76 93 PRO A O 1
ATOM 753 N N . GLU A 1 94 ? 1.929 -6.074 42.194 1.00 25.90 94 GLU A N 1
ATOM 754 C CA . GLU A 1 94 ? 2.818 -6.190 43.347 1.00 25.26 94 GLU A CA 1
ATOM 755 C C . GLU A 1 94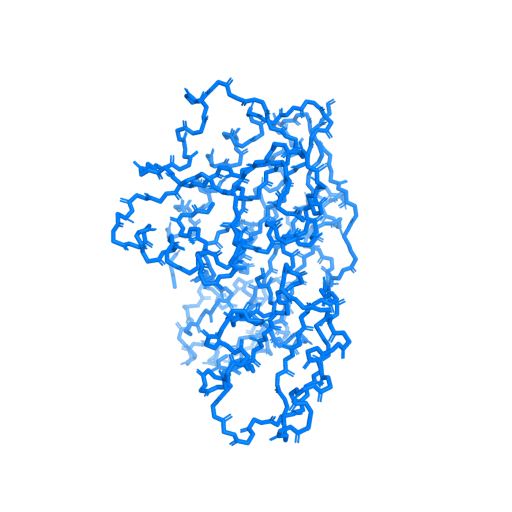 ? 3.103 -4.805 43.925 1.00 25.36 94 GLU A C 1
ATOM 756 O O . GLU A 1 94 ? 2.994 -4.586 45.129 1.00 24.62 94 GLU A O 1
ATOM 762 N N . PHE A 1 95 ? 3.471 -3.873 43.054 1.00 23.94 95 PHE A N 1
ATOM 763 C CA . PHE A 1 95 ? 3.772 -2.515 43.482 1.00 25.59 95 PHE A CA 1
ATOM 764 C C . PHE A 1 95 ? 2.524 -1.736 43.887 1.00 25.88 95 PHE A C 1
ATOM 765 O O . PHE A 1 95 ? 2.522 -1.027 44.893 1.00 25.20 95 PHE A O 1
ATOM 773 N N . LEU A 1 96 ? 1.461 -1.874 43.102 1.00 25.80 96 LEU A N 1
ATOM 774 C CA . LEU A 1 96 ? 0.220 -1.161 43.370 1.00 26.12 96 LEU A CA 1
ATOM 775 C C . LEU A 1 96 ? -0.508 -1.621 44.635 1.00 25.90 96 LEU A C 1
ATOM 776 O O . LEU A 1 96 ? -1.285 -0.864 45.214 1.00 25.61 96 LEU A O 1
ATOM 781 N N . THR A 1 97 ? -0.263 -2.852 45.070 1.00 25.51 97 THR A N 1
ATOM 782 C CA . THR A 1 97 ? -0.922 -3.351 46.272 1.00 25.22 97 THR A CA 1
ATOM 783 C C . THR A 1 97 ? 0.009 -3.347 47.487 1.00 25.50 97 THR A C 1
ATOM 784 O O . THR A 1 97 ? -0.292 -3.953 48.515 1.00 23.64 97 THR A O 1
ATOM 788 N N . GLY A 1 98 ? 1.142 -2.662 47.357 1.00 25.43 98 GLY A N 1
ATOM 789 C CA . GLY A 1 98 ? 2.089 -2.561 48.457 1.00 23.03 98 GLY A CA 1
ATOM 790 C C . GLY A 1 98 ? 2.920 -3.783 48.808 1.00 22.36 98 GLY A C 1
ATOM 791 O O . GLY A 1 98 ? 3.321 -3.937 49.963 1.00 22.23 98 GLY A O 1
ATOM 792 N N . LEU A 1 99 ? 3.194 -4.648 47.836 1.00 20.39 99 LEU A N 1
ATOM 793 C CA . LEU A 1 99 ? 3.997 -5.836 48.103 1.00 18.17 99 LEU A CA 1
ATOM 794 C C . LEU A 1 99 ? 5.489 -5.536 47.985 1.00 17.58 99 LEU A C 1
ATOM 795 O O . LEU A 1 99 ? 6.324 -6.275 48.507 1.00 15.91 99 LEU A O 1
ATOM 800 N N . ILE A 1 100 ? 5.813 -4.450 47.289 1.00 17.28 100 ILE A N 1
ATOM 801 C CA . ILE A 1 100 ? 7.195 -4.019 47.121 1.00 14.95 100 ILE A CA 1
ATOM 802 C C . ILE A 1 100 ? 7.254 -2.499 47.180 1.00 15.69 100 ILE A C 1
ATOM 803 O O . ILE A 1 100 ? 6.250 -1.817 46.955 1.00 16.57 100 ILE A O 1
ATOM 808 N N . TYR A 1 101 ? 8.429 -1.972 47.505 1.00 15.54 101 TYR A N 1
ATOM 809 C CA . TYR A 1 101 ? 8.629 -0.530 47.590 1.00 15.43 101 TYR A CA 1
ATOM 810 C C . TYR A 1 101 ? 9.890 -0.199 46.811 1.00 15.21 101 TYR A C 1
ATOM 811 O O . TYR A 1 101 ? 10.912 -0.865 46.968 1.00 12.10 101 TYR A O 1
ATOM 820 N N . ILE A 1 102 ? 9.816 0.823 45.963 1.00 16.89 102 ILE A N 1
ATOM 821 C CA . ILE A 1 102 ? 10.965 1.215 45.150 1.00 17.47 102 ILE A CA 1
ATOM 822 C C . ILE A 1 102 ? 11.838 2.261 45.844 1.00 17.34 102 ILE A C 1
ATOM 823 O O . ILE A 1 102 ? 11.357 3.311 46.253 1.00 14.80 102 ILE A O 1
ATOM 828 N N . GLN A 1 103 ? 13.124 1.959 45.969 1.00 16.92 103 GLN A N 1
ATOM 829 C CA . GLN A 1 103 ? 14.079 2.865 46.591 1.00 16.90 103 GLN A CA 1
ATOM 830 C C . GLN A 1 103 ? 15.486 2.428 46.211 1.00 16.68 103 GLN A C 1
ATOM 831 O O . GLN A 1 103 ? 15.707 1.286 45.805 1.00 15.23 103 GLN A O 1
ATOM 837 N N . GLU A 1 104 ? 16.438 3.341 46.344 1.00 17.06 104 GLU A N 1
ATOM 838 C CA . GLU A 1 104 ? 17.823 3.049 46.004 1.00 16.61 104 GLU A CA 1
ATOM 839 C C . GLU A 1 104 ? 18.402 1.987 46.927 1.00 13.59 104 GLU A C 1
ATOM 840 O O . GLU A 1 104 ? 18.026 1.893 48.095 1.00 15.38 104 GLU A O 1
ATOM 846 N N . ALA A 1 105 ? 19.326 1.195 46.399 1.00 10.90 105 ALA A N 1
ATOM 847 C CA . ALA A 1 105 ? 19.956 0.140 47.180 1.00 11.93 105 ALA A CA 1
ATOM 848 C C . ALA A 1 105 ? 20.605 0.708 48.438 1.00 11.31 105 ALA A C 1
ATOM 849 O O . ALA A 1 105 ? 20.425 0.177 49.531 1.00 10.71 105 ALA A O 1
ATOM 851 N N . SER A 1 106 ? 21.357 1.793 48.289 1.00 13.36 106 SER A N 1
ATOM 852 C CA . SER A 1 106 ? 22.028 2.390 49.436 1.00 13.81 106 SER A CA 1
ATOM 853 C C . SER A 1 106 ? 21.065 2.794 50.549 1.00 14.54 106 SER A C 1
ATOM 854 O O . SER A 1 106 ? 21.391 2.660 51.730 1.00 15.24 106 SER A O 1
ATOM 857 N N . SER A 1 107 ? 19.878 3.275 50.184 1.00 11.58 107 SER A N 1
ATOM 858 C CA . SER A 1 107 ? 18.904 3.700 51.182 1.00 13.44 107 SER A CA 1
ATOM 859 C C . SER A 1 107 ? 18.367 2.535 52.025 1.00 11.77 107 SER A C 1
ATOM 860 O O . SER A 1 107 ? 17.730 2.753 53.048 1.00 11.84 107 SER A O 1
ATOM 871 N N . TYR A 1 109 ? 20.385 0.209 53.362 1.00 9.93 109 TYR A N 1
ATOM 872 C CA . TYR A 1 109 ? 21.392 -0.104 54.373 1.00 11.53 109 TYR A CA 1
ATOM 873 C C . TYR A 1 109 ? 21.115 0.427 55.789 1.00 10.92 109 TYR A C 1
ATOM 874 O O . TYR A 1 109 ? 21.144 -0.339 56.750 1.00 10.38 109 TYR A O 1
ATOM 883 N N . PRO A 1 110 ? 20.834 1.737 55.937 1.00 9.64 110 PRO A N 1
ATOM 884 C CA . PRO A 1 110 ? 20.573 2.309 57.265 1.00 9.76 110 PRO A CA 1
ATOM 885 C C . PRO A 1 110 ? 19.544 1.590 58.136 1.00 10.11 110 PRO A C 1
ATOM 886 O O . PRO A 1 110 ? 19.839 1.239 59.283 1.00 12.78 110 PRO A O 1
ATOM 890 N N . PRO A 1 111 ? 18.329 1.352 57.614 1.00 9.53 111 PRO A N 1
ATOM 891 C CA . PRO A 1 111 ? 17.332 0.664 58.441 1.00 11.48 111 PRO A CA 1
ATOM 892 C C . PRO A 1 111 ? 17.788 -0.726 58.879 1.00 10.83 111 PRO A C 1
ATOM 893 O O . PRO A 1 111 ? 17.596 -1.121 60.030 1.00 10.91 111 PRO A O 1
ATOM 897 N N . VAL A 1 112 ? 18.374 -1.471 57.949 1.00 10.17 112 VAL A N 1
ATOM 898 C CA . VAL A 1 112 ? 18.837 -2.823 58.242 1.00 11.70 112 VAL A CA 1
ATOM 899 C C . VAL A 1 112 ? 19.962 -2.787 59.278 1.00 10.46 112 VAL A C 1
ATOM 900 O O . VAL A 1 112 ? 19.983 -3.589 60.211 1.00 13.75 112 VAL A O 1
ATOM 904 N N . ALA A 1 113 ? 20.891 -1.854 59.116 1.00 9.43 113 ALA A N 1
ATOM 905 C CA . ALA A 1 113 ? 21.995 -1.722 60.066 1.00 10.13 113 ALA A CA 1
ATOM 906 C C . ALA A 1 113 ? 21.470 -1.378 61.463 1.00 8.62 113 ALA A C 1
ATOM 907 O O . ALA A 1 113 ? 21.981 -1.885 62.463 1.00 10.60 113 ALA A O 1
ATOM 909 N N . LEU A 1 114 ? 20.454 -0.519 61.537 1.00 8.00 114 LEU A N 1
ATOM 910 C CA . LEU A 1 114 ? 19.892 -0.131 62.832 1.00 8.22 114 LEU A CA 1
ATOM 911 C C . LEU A 1 114 ? 19.257 -1.347 63.498 1.00 11.47 114 LEU A C 1
ATOM 912 O O . LEU A 1 114 ? 19.237 -1.462 64.725 1.00 12.85 114 LEU A O 1
ATOM 917 N N . ASP A 1 115 ? 18.720 -2.242 62.675 1.00 12.19 115 ASP A N 1
ATOM 918 C CA . ASP A 1 115 ? 18.124 -3.490 63.150 1.00 13.59 115 ASP A CA 1
ATOM 919 C C . ASP A 1 115 ? 17.099 -3.315 64.269 1.00 13.37 115 ASP A C 1
ATOM 920 O O . ASP A 1 115 ? 17.239 -3.910 65.337 1.00 12.66 115 ASP A O 1
ATOM 925 N N . PRO A 1 116 ? 16.058 -2.497 64.043 1.00 13.84 116 PRO A N 1
ATOM 926 C CA . PRO A 1 116 ? 15.016 -2.267 65.052 1.00 15.76 116 PRO A CA 1
ATOM 927 C C . PRO A 1 116 ? 14.306 -3.590 65.344 1.00 16.51 116 PRO A C 1
ATOM 928 O O . PRO A 1 116 ? 14.093 -4.385 64.436 1.00 15.88 116 PRO A O 1
ATOM 932 N N . LYS A 1 117 ? 13.931 -3.821 66.597 1.00 17.00 117 LYS A N 1
ATOM 933 C CA . LYS A 1 117 ? 13.243 -5.058 66.959 1.00 18.54 117 LYS A CA 1
ATOM 934 C C . LYS A 1 117 ? 11.784 -4.807 67.318 1.00 16.06 117 LYS A C 1
ATOM 935 O O . LYS A 1 117 ? 11.418 -3.717 67.750 1.00 14.98 117 LYS A O 1
ATOM 941 N N . PRO A 1 118 ? 10.924 -5.816 67.128 1.00 14.92 118 PRO A N 1
ATOM 942 C CA . PRO A 1 118 ? 9.514 -5.623 67.469 1.00 15.30 118 PRO A CA 1
ATOM 943 C C . PRO A 1 118 ? 9.383 -5.139 68.914 1.00 15.40 118 PRO A C 1
ATOM 944 O O . PRO A 1 118 ? 10.024 -5.687 69.813 1.00 15.28 118 PRO A O 1
ATOM 948 N N . GLY A 1 119 ? 8.574 -4.106 69.126 1.00 13.68 119 GLY A N 1
ATOM 949 C CA . GLY A 1 119 ? 8.361 -3.591 70.469 1.00 14.69 119 GLY A CA 1
ATOM 950 C C . GLY A 1 119 ? 9.231 -2.419 70.892 1.00 14.22 119 GLY A C 1
ATOM 951 O O . GLY A 1 119 ? 8.962 -1.777 71.908 1.00 13.39 119 GLY A O 1
ATOM 952 N N . GLU A 1 120 ? 10.271 -2.118 70.126 1.00 13.07 120 GLU A N 1
ATOM 953 C CA . GLU A 1 120 ? 11.147 -1.017 70.504 1.00 12.98 120 GLU A CA 1
ATOM 954 C C . GLU A 1 120 ? 10.584 0.361 70.174 1.00 13.07 120 GLU A C 1
ATOM 955 O O . GLU A 1 120 ? 9.688 0.494 69.344 1.00 12.71 120 GLU A O 1
ATOM 961 N N . ILE A 1 121 ? 11.116 1.377 70.852 1.00 12.98 121 ILE A N 1
ATOM 962 C CA . ILE A 1 121 ? 10.721 2.768 70.649 1.00 14.52 121 ILE A CA 1
ATOM 963 C C . ILE A 1 121 ? 11.794 3.352 69.741 1.00 13.59 121 ILE A C 1
ATOM 964 O O . ILE A 1 121 ? 12.943 3.530 70.151 1.00 12.86 121 ILE A O 1
ATOM 969 N N . VAL A 1 122 ? 11.403 3.660 68.511 1.00 11.46 122 VAL A N 1
ATOM 970 C CA . VAL A 1 122 ? 12.333 4.140 67.494 1.00 11.57 122 VAL A CA 1
ATOM 971 C C . VAL A 1 122 ? 11.963 5.491 66.899 1.00 10.23 122 VAL A C 1
ATOM 972 O O . VAL A 1 122 ? 10.797 5.865 66.882 1.00 8.00 122 VAL A O 1
ATOM 976 N N . ALA A 1 123 ? 12.972 6.218 66.428 1.00 11.36 123 ALA A N 1
ATOM 977 C CA . ALA A 1 123 ? 12.751 7.507 65.788 1.00 12.23 123 ALA A CA 1
ATOM 978 C C . ALA A 1 123 ? 13.515 7.598 64.472 1.00 11.73 123 ALA A C 1
ATOM 979 O O . ALA A 1 123 ? 14.656 7.150 64.373 1.00 11.49 123 ALA A O 1
ATOM 981 N N . ASP A 1 124 ? 12.867 8.150 63.450 1.00 11.89 124 ASP A N 1
ATOM 982 C CA . ASP A 1 124 ? 13.517 8.373 62.161 1.00 13.08 124 ASP A CA 1
ATOM 983 C C . ASP A 1 124 ? 13.665 9.891 62.142 1.00 14.02 124 ASP A C 1
ATOM 984 O O . ASP A 1 124 ? 12.672 10.607 62.116 1.00 13.60 124 ASP A O 1
ATOM 997 N N . ALA A 1 126 ? 14.857 11.725 59.798 1.00 17.33 126 ALA A N 1
ATOM 998 C CA . ALA A 1 126 ? 14.947 12.224 58.427 1.00 20.95 126 ALA A CA 1
ATOM 999 C C . ALA A 1 126 ? 14.135 13.495 58.225 1.00 21.40 126 ALA A C 1
ATOM 1000 O O . ALA A 1 126 ? 13.127 13.717 58.898 1.00 19.07 126 ALA A O 1
ATOM 1002 N N . ALA A 1 127 ? 14.583 14.331 57.294 1.00 21.55 127 ALA A N 1
ATOM 1003 C CA . ALA A 1 127 ? 13.875 15.565 56.980 1.00 22.75 127 ALA A CA 1
ATOM 1004 C C . ALA A 1 127 ? 12.653 15.191 56.146 1.00 23.17 127 ALA A C 1
ATOM 1005 O O . ALA A 1 127 ? 11.603 15.829 56.231 1.00 23.32 127 ALA A O 1
ATOM 1007 N N . ALA A 1 128 ? 12.802 14.146 55.340 1.00 23.87 128 ALA A N 1
ATOM 1008 C CA . ALA A 1 128 ? 11.719 13.669 54.490 1.00 24.65 128 ALA A CA 1
ATOM 1009 C C . ALA A 1 128 ? 11.494 12.178 54.728 1.00 25.28 128 ALA A C 1
ATOM 1010 O O . ALA A 1 128 ? 11.898 11.342 53.922 1.00 25.12 128 ALA A O 1
ATOM 1012 N N . PRO A 1 129 ? 10.848 11.828 55.851 1.00 25.29 129 PRO A N 1
ATOM 1013 C CA . PRO A 1 129 ? 10.570 10.428 56.192 1.00 25.99 129 PRO A CA 1
ATOM 1014 C C . PRO A 1 129 ? 9.791 9.757 55.069 1.00 26.59 129 PRO A C 1
ATOM 1015 O O . PRO A 1 129 ? 8.966 10.396 54.413 1.00 26.10 129 PRO A O 1
ATOM 1019 N N . GLY A 1 130 ? 10.049 8.471 54.848 1.00 26.63 130 GLY A N 1
ATOM 1020 C CA . GLY A 1 130 ? 9.339 7.761 53.798 1.00 25.61 130 GLY A CA 1
ATOM 1021 C C . GLY A 1 130 ? 9.751 6.309 53.633 1.00 23.00 130 GLY A C 1
ATOM 1022 O O . GLY A 1 130 ? 9.327 5.442 54.394 1.00 24.39 130 GLY A O 1
ATOM 1023 N N . GLY A 1 131 ? 10.579 6.052 52.626 1.00 20.23 131 GLY A N 1
ATOM 1024 C CA . GLY A 1 131 ? 11.035 4.704 52.351 1.00 20.14 131 GLY A CA 1
ATOM 1025 C C . GLY A 1 131 ? 11.751 4.017 53.497 1.00 18.30 131 GLY A C 1
ATOM 1026 O O . GLY A 1 131 ? 11.471 2.859 53.793 1.00 18.56 131 GLY A O 1
ATOM 1027 N N . LYS A 1 132 ? 12.682 4.711 54.142 1.00 17.20 132 LYS A N 1
ATOM 1028 C CA . LYS A 1 132 ? 13.414 4.107 55.252 1.00 15.42 132 LYS A CA 1
ATOM 1029 C C . LYS A 1 132 ? 12.523 3.900 56.466 1.00 14.55 132 LYS A C 1
ATOM 1030 O O . LYS A 1 132 ? 12.708 2.954 57.224 1.00 15.17 132 LYS A O 1
ATOM 1036 N N . THR A 1 133 ? 11.557 4.794 56.652 1.00 13.89 133 THR A N 1
ATOM 1037 C CA . THR A 1 133 ? 10.650 4.688 57.782 1.00 14.44 133 THR A CA 1
ATOM 1038 C C . THR A 1 133 ? 9.811 3.416 57.677 1.00 14.27 133 THR A C 1
ATOM 1039 O O . THR A 1 133 ? 9.618 2.715 58.669 1.00 12.18 133 THR A O 1
ATOM 1043 N N . SER A 1 134 ? 9.319 3.116 56.476 1.00 13.72 134 SER A N 1
ATOM 1044 C CA . SER A 1 134 ? 8.514 1.913 56.279 1.00 13.62 134 SER A CA 1
ATOM 1045 C C . SER A 1 134 ? 9.382 0.652 56.372 1.00 12.91 134 SER A C 1
ATOM 1046 O O . SER A 1 134 ? 8.895 -0.425 56.724 1.00 12.53 134 SER A O 1
ATOM 1049 N N . TYR A 1 135 ? 10.671 0.780 56.078 1.00 11.13 135 TYR A N 1
ATOM 1050 C CA . TYR A 1 135 ? 11.556 -0.377 56.183 1.00 11.78 135 TYR A CA 1
ATOM 1051 C C . TYR A 1 135 ? 11.678 -0.700 57.674 1.00 11.67 135 TYR A C 1
ATOM 1052 O O . TYR A 1 135 ? 11.599 -1.866 58.078 1.00 11.16 135 TYR A O 1
ATOM 1061 N N . LEU A 1 136 ? 11.857 0.335 58.495 1.00 9.38 136 LEU A N 1
ATOM 1062 C CA . LEU A 1 136 ? 11.957 0.142 59.942 1.00 10.51 136 LEU A CA 1
ATOM 1063 C C . LEU A 1 136 ? 10.698 -0.566 60.433 1.00 12.97 136 LEU A C 1
ATOM 1064 O O . LEU A 1 136 ? 10.768 -1.476 61.262 1.00 11.08 136 LEU A O 1
ATOM 1069 N N . ALA A 1 137 ? 9.550 -0.144 59.913 1.00 9.74 137 ALA A N 1
ATOM 1070 C CA . ALA A 1 137 ? 8.277 -0.732 60.302 1.00 11.93 137 ALA A CA 1
ATOM 1071 C C . ALA A 1 137 ? 8.175 -2.231 60.025 1.00 8.76 137 ALA A C 1
ATOM 1072 O O . ALA A 1 137 ? 7.700 -2.982 60.877 1.00 9.06 137 ALA A O 1
ATOM 1074 N N . GLN A 1 138 ? 8.606 -2.680 58.849 1.00 10.22 138 GLN A N 1
ATOM 1075 C CA . GLN A 1 138 ? 8.502 -4.105 58.558 1.00 11.59 138 GLN A CA 1
ATOM 1076 C C . GLN A 1 138 ? 9.529 -4.904 59.356 1.00 10.88 138 GLN A C 1
ATOM 1077 O O . GLN A 1 138 ? 9.275 -6.043 59.744 1.00 11.45 138 GLN A O 1
ATOM 1083 N N . LEU A 1 139 ? 10.676 -4.299 59.640 1.00 12.75 139 LEU A N 1
ATOM 1084 C CA . LEU A 1 139 ? 11.696 -4.981 60.425 1.00 11.92 139 LEU A CA 1
ATOM 1085 C C . LEU A 1 139 ? 11.177 -5.154 61.852 1.00 12.49 139 LEU A C 1
ATOM 1086 O O . LEU A 1 139 ? 11.530 -6.113 62.542 1.00 12.11 139 LEU A O 1
ATOM 1099 N N . ARG A 1 141 ? 8.068 -5.600 62.435 1.00 12.68 141 ARG A N 1
ATOM 1100 C CA . ARG A 1 141 ? 6.860 -6.403 62.277 1.00 14.17 141 ARG A CA 1
ATOM 1101 C C . ARG A 1 141 ? 5.610 -5.736 62.855 1.00 14.16 141 ARG A C 1
ATOM 1102 O O . ARG A 1 141 ? 4.805 -6.369 63.544 1.00 12.91 141 ARG A O 1
ATOM 1110 N N . ASN A 1 142 ? 5.460 -4.450 62.556 1.00 13.51 142 ASN A N 1
ATOM 1111 C CA . ASN A 1 142 ? 4.319 -3.661 63.013 1.00 14.78 142 ASN A CA 1
ATOM 1112 C C . ASN A 1 142 ? 4.100 -3.656 64.521 1.00 14.58 142 ASN A C 1
ATOM 1113 O O . ASN A 1 142 ? 2.974 -3.504 64.995 1.00 14.94 142 ASN A O 1
ATOM 1118 N N . ASP A 1 143 ? 5.179 -3.825 65.272 1.00 15.06 143 ASP A N 1
ATOM 1119 C CA . ASP A 1 143 ? 5.116 -3.794 66.726 1.00 14.02 143 ASP A CA 1
ATOM 1120 C C . ASP A 1 143 ? 6.068 -2.677 67.114 1.00 13.00 143 ASP A C 1
ATOM 1121 O O . ASP A 1 143 ? 6.866 -2.246 66.290 1.00 15.40 143 ASP A O 1
ATOM 1126 N N . GLY A 1 144 ? 5.985 -2.201 68.350 1.00 13.65 144 GLY A N 1
ATOM 1127 C CA . GLY A 1 144 ? 6.849 -1.108 68.765 1.00 13.03 144 GLY A CA 1
ATOM 1128 C C . GLY A 1 144 ? 6.286 0.193 68.228 1.00 13.48 144 GLY A C 1
ATOM 1129 O O . GLY A 1 144 ? 5.128 0.234 67.818 1.00 12.17 144 GLY A O 1
ATOM 1130 N N . VAL A 1 145 ? 7.091 1.255 68.224 1.00 14.93 145 VAL A N 1
ATOM 1131 C CA . VAL A 1 145 ? 6.632 2.548 67.723 1.00 15.10 145 VAL A CA 1
ATOM 1132 C C . VAL A 1 145 ? 7.742 3.285 66.992 1.00 14.07 145 VAL A C 1
ATOM 1133 O O . VAL A 1 145 ? 8.912 3.204 67.373 1.00 12.93 145 VAL A O 1
ATOM 1137 N N . ILE A 1 146 ? 7.372 3.999 65.935 1.00 10.63 146 ILE A N 1
ATOM 1138 C CA . ILE A 1 146 ? 8.339 4.778 65.176 1.00 11.19 146 ILE A CA 1
ATOM 1139 C C . ILE A 1 146 ? 7.849 6.209 65.082 1.00 10.69 146 ILE A C 1
ATOM 1140 O O . ILE A 1 146 ? 6.765 6.458 64.563 1.00 11.72 146 ILE A O 1
ATOM 1145 N N . TYR A 1 147 ? 8.639 7.143 65.599 1.00 11.18 147 TYR A N 1
ATOM 1146 C CA . TYR A 1 147 ? 8.287 8.557 65.520 1.00 11.91 147 TYR A CA 1
ATOM 1147 C C . TYR A 1 147 ? 9.051 9.153 64.339 1.00 12.71 147 TYR A C 1
ATOM 1148 O O . TYR A 1 147 ? 10.247 8.903 64.184 1.00 12.35 147 TYR A O 1
ATOM 1157 N N . ALA A 1 148 ? 8.363 9.930 63.506 1.00 10.62 148 ALA A N 1
ATOM 1158 C CA . ALA A 1 148 ? 8.995 10.567 62.351 1.00 12.50 148 ALA A CA 1
ATOM 1159 C C . ALA A 1 148 ? 8.517 12.015 62.272 1.00 12.38 148 ALA A C 1
ATOM 1160 O O . ALA A 1 148 ? 7.424 12.339 62.741 1.00 10.50 148 ALA A O 1
ATOM 1162 N N . PHE A 1 149 ? 9.343 12.874 61.678 1.00 14.01 149 PHE A N 1
ATOM 1163 C CA . PHE A 1 149 ? 9.044 14.301 61.568 1.00 15.68 149 PHE A CA 1
ATOM 1164 C C . PHE A 1 149 ? 9.226 14.838 60.150 1.00 15.28 149 PHE A C 1
ATOM 1165 O O . PHE A 1 149 ? 10.199 14.507 59.471 1.00 18.22 149 PHE A O 1
ATOM 1173 N N . ASP A 1 150 ? 8.292 15.675 59.711 1.00 15.16 150 ASP A N 1
ATOM 1174 C CA . ASP A 1 150 ? 8.365 16.294 58.389 1.00 15.60 150 ASP A CA 1
ATOM 1175 C C . ASP A 1 150 ? 7.757 17.690 58.504 1.00 16.16 150 ASP A C 1
ATOM 1176 O O . ASP A 1 150 ? 6.620 17.834 58.947 1.00 14.48 150 ASP A O 1
ATOM 1181 N N . VAL A 1 151 ? 8.511 18.716 58.118 1.00 17.77 151 VAL A N 1
ATOM 1182 C CA . VAL A 1 151 ? 8.013 20.089 58.189 1.00 17.69 151 VAL A CA 1
ATOM 1183 C C . VAL A 1 151 ? 7.069 20.406 57.029 1.00 20.13 151 VAL A C 1
ATOM 1184 O O . VAL A 1 151 ? 6.373 21.423 57.045 1.00 20.96 151 VAL A O 1
ATOM 1188 N N . ASP A 1 152 ? 7.046 19.527 56.032 1.00 19.18 152 ASP A N 1
ATOM 1189 C CA . ASP A 1 152 ? 6.206 19.705 54.845 1.00 21.07 152 ASP A CA 1
ATOM 1190 C C . ASP A 1 152 ? 4.931 18.882 54.980 1.00 20.07 152 ASP A C 1
ATOM 1191 O O . ASP A 1 152 ? 4.955 17.667 54.799 1.00 20.13 152 ASP A O 1
ATOM 1196 N N . GLU A 1 153 ? 3.816 19.544 55.277 1.00 20.11 153 GLU A N 1
ATOM 1197 C CA . GLU A 1 153 ? 2.546 18.842 55.450 1.00 20.13 153 GLU A CA 1
ATOM 1198 C C . GLU A 1 153 ? 2.089 18.052 54.226 1.00 21.78 153 GLU A C 1
ATOM 1199 O O . GLU A 1 153 ? 1.561 16.947 54.362 1.00 20.44 153 GLU A O 1
ATOM 1205 N N . ASN A 1 154 ? 2.277 18.616 53.035 1.00 21.72 154 ASN A N 1
ATOM 1206 C CA . ASN A 1 154 ? 1.868 17.932 51.815 1.00 25.64 154 ASN A CA 1
ATOM 1207 C C . ASN A 1 154 ? 2.622 16.621 51.657 1.00 24.45 154 ASN A C 1
ATOM 1208 O O . ASN A 1 154 ? 2.042 15.597 51.305 1.00 26.20 154 ASN A O 1
ATOM 1213 N N . ARG A 1 155 ? 3.920 16.663 51.921 1.00 23.54 155 ARG A N 1
ATOM 1214 C CA . ARG A 1 155 ? 4.757 15.479 51.813 1.00 23.46 155 ARG A CA 1
ATOM 1215 C C . ARG A 1 155 ? 4.362 14.482 52.897 1.00 22.53 155 ARG A C 1
ATOM 1216 O O . ARG A 1 155 ? 4.307 13.273 52.656 1.00 20.67 155 ARG A O 1
ATOM 1224 N N . LEU A 1 156 ? 4.076 14.996 54.089 1.00 20.68 156 LEU A N 1
ATOM 1225 C CA . LEU A 1 156 ? 3.679 14.149 55.206 1.00 21.30 156 LEU A CA 1
ATOM 1226 C C . LEU A 1 156 ? 2.382 13.428 54.849 1.00 22.35 156 LEU A C 1
ATOM 1227 O O . LEU A 1 156 ? 2.210 12.250 55.162 1.00 20.84 156 LEU A O 1
ATOM 1232 N N . ARG A 1 157 ? 1.470 14.136 54.189 1.00 22.49 157 ARG A N 1
ATOM 1233 C CA . ARG A 1 157 ? 0.204 13.542 53.778 1.00 25.00 157 ARG A CA 1
ATOM 1234 C C . ARG A 1 157 ? 0.445 12.423 52.774 1.00 25.09 157 ARG A C 1
ATOM 1235 O O . ARG A 1 157 ? -0.201 11.377 52.827 1.00 26.40 157 ARG A O 1
ATOM 1243 N N . GLU A 1 158 ? 1.375 12.658 51.856 1.00 26.83 158 GLU A N 1
ATOM 1244 C CA . GLU A 1 158 ? 1.724 11.684 50.832 1.00 28.88 158 GLU A CA 1
ATOM 1245 C C . GLU A 1 158 ? 2.291 10.433 51.491 1.00 28.45 158 GLU A C 1
ATOM 1246 O O . GLU A 1 158 ? 1.920 9.310 51.144 1.00 27.30 158 GLU A O 1
ATOM 1252 N N . THR A 1 159 ? 3.193 10.640 52.445 1.00 26.08 159 THR A N 1
ATOM 1253 C CA . THR A 1 159 ? 3.819 9.535 53.155 1.00 23.95 159 THR A CA 1
ATOM 1254 C C . THR A 1 159 ? 2.792 8.697 53.903 1.00 22.58 159 THR A C 1
ATOM 1255 O O . THR A 1 159 ? 2.872 7.470 53.908 1.00 20.22 159 THR A O 1
ATOM 1259 N N . ARG A 1 160 ? 1.825 9.360 54.529 1.00 22.09 160 ARG A N 1
ATOM 1260 C CA . ARG A 1 160 ? 0.793 8.657 55.271 1.00 25.11 160 ARG A CA 1
ATOM 1261 C C . ARG A 1 160 ? 0.012 7.723 54.345 1.00 26.38 160 ARG A C 1
ATOM 1262 O O . ARG A 1 160 ? -0.427 6.654 54.767 1.00 26.35 160 ARG A O 1
ATOM 1270 N N . LEU A 1 161 ? -0.152 8.119 53.083 1.00 27.15 161 LEU A N 1
ATOM 1271 C CA . LEU A 1 161 ? -0.862 7.279 52.118 1.00 27.52 161 LEU A CA 1
ATOM 1272 C C . LEU A 1 161 ? 0.000 6.086 51.722 1.00 26.27 161 LEU A C 1
ATOM 1273 O O . LEU A 1 161 ? -0.500 4.974 51.564 1.00 26.46 161 LEU A O 1
ATOM 1278 N N . ASN A 1 162 ? 1.295 6.323 51.544 1.00 24.89 162 ASN A N 1
ATOM 1279 C CA . ASN A 1 162 ? 2.213 5.250 51.188 1.00 24.60 162 ASN A CA 1
ATOM 1280 C C . ASN A 1 162 ? 2.203 4.204 52.303 1.00 21.83 162 ASN A C 1
ATOM 1281 O O . ASN A 1 162 ? 2.125 3.002 52.045 1.00 20.32 162 ASN A O 1
ATOM 1286 N N . LEU A 1 163 ? 2.278 4.674 53.544 1.00 19.11 163 LEU A N 1
ATOM 1287 C CA . LEU A 1 163 ? 2.283 3.780 54.695 1.00 18.29 163 LEU A CA 1
ATOM 1288 C C . LEU A 1 163 ? 1.003 2.947 54.717 1.00 18.92 163 LEU A C 1
ATOM 1289 O O . LEU A 1 163 ? 1.026 1.763 55.054 1.00 17.13 163 LEU A O 1
ATOM 1294 N N . SER A 1 164 ? -0.113 3.566 54.342 1.00 20.54 164 SER A N 1
ATOM 1295 C CA . SER A 1 164 ? -1.389 2.863 54.312 1.00 22.66 164 SER A CA 1
ATOM 1296 C C . SER A 1 164 ? -1.350 1.754 53.263 1.00 21.61 164 SER A C 1
ATOM 1297 O O . SER A 1 164 ? -1.790 0.633 53.517 1.00 23.07 164 SER A O 1
ATOM 1300 N N . ARG A 1 165 ? -0.818 2.066 52.087 1.00 21.25 165 ARG A N 1
ATOM 1301 C CA . ARG A 1 165 ? -0.710 1.081 51.019 1.00 21.17 165 ARG A CA 1
ATOM 1302 C C . ARG A 1 165 ? 0.192 -0.079 51.448 1.00 20.02 165 ARG A C 1
ATOM 1303 O O . ARG A 1 165 ? -0.034 -1.229 51.061 1.00 17.34 165 ARG A O 1
ATOM 1311 N N . LEU A 1 166 ? 1.206 0.225 52.256 1.00 17.29 166 LEU A N 1
ATOM 1312 C CA . LEU A 1 166 ? 2.146 -0.789 52.731 1.00 16.07 166 LEU A CA 1
ATOM 1313 C C . LEU A 1 166 ? 1.651 -1.561 53.953 1.00 15.66 166 LEU A C 1
ATOM 1314 O O . LEU A 1 166 ? 2.268 -2.542 54.359 1.00 15.66 166 LEU A O 1
ATOM 1319 N N . GLY A 1 167 ? 0.548 -1.114 54.543 1.00 15.38 167 GLY A N 1
ATOM 1320 C CA . GLY A 1 167 ? 0.013 -1.794 55.711 1.00 15.84 167 GLY A CA 1
ATOM 1321 C C . GLY A 1 167 ? 0.803 -1.525 56.983 1.00 15.27 167 GLY A C 1
ATOM 1322 O O . GLY A 1 167 ? 0.801 -2.336 57.908 1.00 15.74 167 GLY A O 1
ATOM 1323 N N . VAL A 1 168 ? 1.481 -0.382 57.027 1.00 15.73 168 VAL A N 1
ATOM 1324 C CA . VAL A 1 168 ? 2.276 0.003 58.191 1.00 12.75 168 VAL A CA 1
ATOM 1325 C C . VAL A 1 168 ? 1.358 0.592 59.260 1.00 13.85 168 VAL A C 1
ATOM 1326 O O . VAL A 1 168 ? 0.629 1.554 59.003 1.00 13.62 168 VAL A O 1
ATOM 1330 N N . LEU A 1 169 ? 1.414 0.033 60.466 1.00 10.77 169 LEU A N 1
ATOM 1331 C CA . LEU A 1 169 ? 0.537 0.472 61.549 1.00 12.63 169 LEU A CA 1
ATOM 1332 C C . LEU A 1 169 ? 1.216 1.079 62.772 1.00 12.81 169 LEU A C 1
ATOM 1333 O O . LEU A 1 169 ? 0.532 1.567 63.675 1.00 12.93 169 LEU A O 1
ATOM 1338 N N . ASN A 1 170 ? 2.545 1.065 62.808 1.00 11.26 170 ASN A N 1
ATOM 1339 C CA . ASN A 1 170 ? 3.257 1.555 63.986 1.00 11.89 170 ASN A CA 1
ATOM 1340 C C . ASN A 1 170 ? 4.030 2.863 63.860 1.00 13.27 170 ASN A C 1
ATOM 1341 O O . ASN A 1 170 ? 4.903 3.143 64.687 1.00 14.27 170 ASN A O 1
ATOM 1346 N N . VAL A 1 171 ? 3.715 3.671 62.852 1.00 13.33 171 VAL A N 1
ATOM 1347 C CA . VAL A 1 171 ? 4.419 4.940 62.669 1.00 14.15 171 VAL A CA 1
ATOM 1348 C C . VAL A 1 171 ? 3.561 6.118 63.105 1.00 15.78 171 VAL A C 1
ATOM 1349 O O . VAL A 1 171 ? 2.350 6.136 62.876 1.00 15.05 171 VAL A O 1
ATOM 1353 N N . ILE A 1 172 ? 4.193 7.088 63.758 1.00 15.38 172 ILE A N 1
ATOM 1354 C CA . ILE A 1 172 ? 3.515 8.303 64.196 1.00 15.86 172 ILE A CA 1
ATOM 1355 C C . ILE A 1 172 ? 4.236 9.446 63.485 1.00 14.79 172 ILE A C 1
ATOM 1356 O O . ILE A 1 172 ? 5.452 9.595 63.621 1.00 14.55 172 ILE A O 1
ATOM 1361 N N . LEU A 1 173 ? 3.493 10.238 62.718 1.00 13.05 173 LEU A N 1
ATOM 1362 C CA . LEU A 1 173 ? 4.077 11.345 61.971 1.00 14.08 173 LEU A CA 1
ATOM 1363 C C . LEU A 1 173 ? 3.759 12.695 62.580 1.00 13.63 173 LEU A C 1
ATOM 1364 O O . LEU A 1 173 ? 2.596 13.027 62.785 1.00 15.31 173 LEU A O 1
ATOM 1369 N N . PHE A 1 174 ? 4.796 13.479 62.857 1.00 12.35 174 PHE A N 1
ATOM 1370 C CA . PHE A 1 174 ? 4.609 14.808 63.426 1.00 13.40 174 PHE A CA 1
ATOM 1371 C C . PHE A 1 174 ? 4.974 15.885 62.415 1.00 11.37 174 PHE A C 1
ATOM 1372 O O . PHE A 1 174 ? 5.940 15.745 61.666 1.00 9.54 174 PHE A O 1
ATOM 1380 N N . HIS A 1 175 ? 4.202 16.965 62.403 1.00 11.97 175 HIS A N 1
ATOM 1381 C CA . HIS A 1 175 ? 4.460 18.071 61.493 1.00 14.63 175 HIS A CA 1
ATOM 1382 C C . HIS A 1 175 ? 5.386 19.028 62.226 1.00 15.94 175 HIS A C 1
ATOM 1383 O O . HIS A 1 175 ? 4.941 20.029 62.791 1.00 16.01 175 HIS A O 1
ATOM 1390 N N . SER A 1 176 ? 6.672 18.703 62.221 1.00 14.53 176 SER A N 1
ATOM 1391 C CA . SER A 1 176 ? 7.680 19.499 62.903 1.00 14.51 176 SER A CA 1
ATOM 1392 C C . SER A 1 176 ? 9.048 18.993 62.454 1.00 15.67 176 SER A C 1
ATOM 1393 O O . SER A 1 176 ? 9.138 18.009 61.722 1.00 15.17 176 SER A O 1
ATOM 1396 N N . SER A 1 177 ? 10.106 19.676 62.884 1.00 13.88 177 SER A N 1
ATOM 1397 C CA . SER A 1 177 ? 11.468 19.272 62.549 1.00 15.10 177 SER A CA 1
ATOM 1398 C C . SER A 1 177 ? 11.928 18.260 63.594 1.00 13.44 177 SER A C 1
ATOM 1399 O O . SER A 1 177 ? 11.566 18.367 64.764 1.00 12.63 177 SER A O 1
ATOM 1402 N N . SER A 1 178 ? 12.729 17.283 63.183 1.00 15.60 178 SER A N 1
ATOM 1403 C CA . SER A 1 178 ? 13.205 16.279 64.129 1.00 17.17 178 SER A CA 1
ATOM 1404 C C . SER A 1 178 ? 14.093 16.900 65.207 1.00 17.53 178 SER A C 1
ATOM 1405 O O . S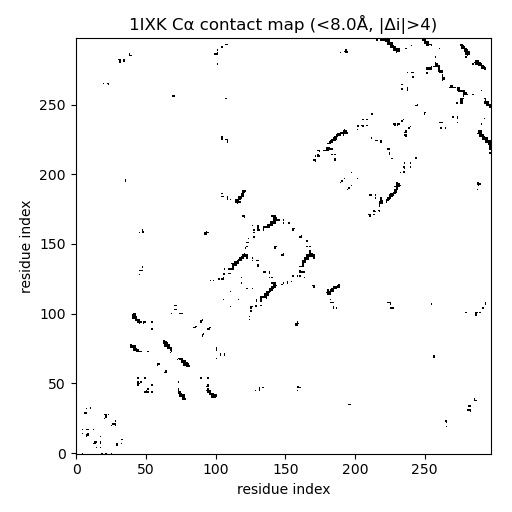ER A 1 178 ? 14.402 16.258 66.210 1.00 16.16 178 SER A O 1
ATOM 1408 N N . LEU A 1 179 ? 14.504 18.148 65.002 1.00 18.28 179 LEU A N 1
ATOM 1409 C CA . LEU A 1 179 ? 15.339 18.826 65.989 1.00 20.03 179 LEU A CA 1
ATOM 1410 C C . LEU A 1 179 ? 14.570 19.068 67.287 1.00 21.05 179 LEU A C 1
ATOM 1411 O O . LEU A 1 179 ? 15.170 19.321 68.329 1.00 20.36 179 LEU A O 1
ATOM 1416 N N . HIS A 1 180 ? 13.242 18.978 67.219 1.00 20.73 180 HIS A N 1
ATOM 1417 C CA . HIS A 1 180 ? 12.386 19.177 68.388 1.00 23.06 180 HIS A CA 1
ATOM 1418 C C . HIS A 1 180 ? 12.087 17.851 69.081 1.00 21.29 180 HIS A C 1
ATOM 1419 O O . HIS A 1 180 ? 11.260 17.791 69.992 1.00 21.00 180 HIS A O 1
ATOM 1426 N N . ILE A 1 181 ? 12.757 16.789 68.651 1.00 20.29 181 ILE A N 1
ATOM 1427 C CA . ILE A 1 181 ? 12.525 15.466 69.219 1.00 18.72 181 ILE A CA 1
ATOM 1428 C C . ILE A 1 181 ? 12.626 15.456 70.748 1.00 19.28 181 ILE A C 1
ATOM 1429 O O . ILE A 1 181 ? 11.899 14.726 71.419 1.00 19.52 181 ILE A O 1
ATOM 1434 N N . GLY A 1 182 ? 13.500 16.291 71.301 1.00 19.36 182 GLY A N 1
ATOM 1435 C CA . GLY A 1 182 ? 13.648 16.344 72.745 1.00 23.24 182 GLY A CA 1
ATOM 1436 C C . GLY A 1 182 ? 12.409 16.802 73.501 1.00 25.94 182 GLY A C 1
ATOM 1437 O O . GLY A 1 182 ? 12.243 16.484 74.679 1.00 24.85 182 GLY A O 1
ATOM 1438 N N . GLU A 1 183 ? 11.528 17.544 72.836 1.00 27.37 183 GLU A N 1
ATOM 1439 C CA . GLU A 1 183 ? 10.322 18.036 73.493 1.00 30.74 183 GLU A CA 1
ATOM 1440 C C . GLU A 1 183 ? 9.277 16.956 73.737 1.00 30.74 183 GLU A C 1
ATOM 1441 O O . GLU A 1 183 ? 8.284 17.190 74.423 1.00 32.20 183 GLU A O 1
ATOM 1447 N N . LEU A 1 184 ? 9.504 15.772 73.179 1.00 30.50 184 LEU A N 1
ATOM 1448 C CA . LEU A 1 184 ? 8.582 14.657 73.353 1.00 31.01 184 LEU A CA 1
ATOM 1449 C C . LEU A 1 184 ? 8.793 13.986 74.707 1.00 31.53 184 LEU A C 1
ATOM 1450 O O . LEU A 1 184 ? 7.925 13.257 75.191 1.00 30.83 184 LEU A O 1
ATOM 1455 N N . ASN A 1 185 ? 9.949 14.236 75.315 1.00 31.80 185 ASN A N 1
ATOM 1456 C CA . ASN A 1 185 ? 10.286 13.636 76.603 1.00 30.79 185 ASN A CA 1
ATOM 1457 C C . ASN A 1 185 ? 10.200 12.117 76.522 1.00 28.76 185 ASN A C 1
ATOM 1458 O O . ASN A 1 185 ? 9.777 11.454 77.466 1.00 27.58 185 ASN A O 1
ATOM 1463 N N . VAL A 1 186 ? 10.599 11.575 75.378 1.00 25.65 186 VAL A N 1
ATOM 1464 C CA . VAL A 1 186 ? 10.591 10.135 75.162 1.00 23.70 186 VAL A CA 1
ATOM 1465 C C . VAL A 1 186 ? 12.031 9.628 75.065 1.00 21.25 186 VAL A C 1
ATOM 1466 O O . VAL A 1 186 ? 12.887 10.287 74.481 1.00 19.47 186 VAL A O 1
ATOM 1470 N N . GLU A 1 187 ? 12.291 8.466 75.655 1.00 21.66 187 GLU A N 1
ATOM 1471 C CA . GLU A 1 187 ? 13.620 7.853 75.616 1.00 22.64 187 GLU A CA 1
ATOM 1472 C C . GLU A 1 187 ? 13.562 6.786 74.526 1.00 19.00 187 GLU A C 1
ATOM 1473 O O . GLU A 1 187 ? 12.690 5.924 74.549 1.00 18.61 187 GLU A O 1
ATOM 1479 N N . PHE A 1 188 ? 14.498 6.837 73.585 1.00 16.20 188 PHE A N 1
ATOM 1480 C CA . PHE A 1 188 ? 14.503 5.902 72.464 1.00 14.77 188 PHE A CA 1
ATOM 1481 C C . PHE A 1 188 ? 15.474 4.737 72.544 1.00 13.19 188 PHE A C 1
ATOM 1482 O O . PHE A 1 188 ? 16.569 4.867 73.079 1.00 14.28 188 PHE A O 1
ATOM 1490 N N . ASP A 1 189 ? 15.057 3.601 71.988 1.00 11.79 189 ASP A N 1
ATOM 1491 C CA . ASP A 1 189 ? 15.899 2.410 71.931 1.00 10.76 189 ASP A CA 1
ATOM 1492 C C . ASP A 1 189 ? 16.807 2.525 70.711 1.00 10.86 189 ASP A C 1
ATOM 1493 O O . ASP A 1 189 ? 17.979 2.153 70.759 1.00 10.99 189 ASP A O 1
ATOM 1498 N N . LYS A 1 190 ? 16.244 3.026 69.612 1.00 10.54 190 LYS A N 1
ATOM 1499 C CA . LYS A 1 190 ? 16.971 3.150 68.346 1.00 10.86 190 LYS A CA 1
ATOM 1500 C C . LYS A 1 190 ? 16.656 4.460 67.631 1.00 11.30 190 LYS A C 1
ATOM 1501 O O . LYS A 1 190 ? 15.520 4.940 67.671 1.00 10.15 190 LYS A O 1
ATOM 1507 N N . ILE A 1 191 ? 17.662 5.023 66.969 1.00 8.38 191 ILE A N 1
ATOM 1508 C CA . ILE A 1 191 ? 17.481 6.260 66.217 1.00 9.49 191 ILE A CA 1
ATOM 1509 C C . ILE A 1 191 ? 18.125 6.164 64.841 1.00 8.45 191 ILE A C 1
ATOM 1510 O O . ILE A 1 191 ? 19.267 5.732 64.709 1.00 8.00 191 ILE A O 1
ATOM 1515 N N . LEU A 1 192 ? 17.377 6.552 63.815 1.00 9.51 192 LEU A N 1
ATOM 1516 C CA . LEU A 1 192 ? 17.892 6.541 62.454 1.00 10.37 192 LEU A CA 1
ATOM 1517 C C . LEU A 1 192 ? 18.118 7.996 62.052 1.00 11.08 192 LEU A C 1
ATOM 1518 O O . LEU A 1 192 ? 17.171 8.776 61.987 1.00 9.52 192 LEU A O 1
ATOM 1523 N N . LEU A 1 193 ? 19.375 8.360 61.815 1.00 11.05 193 LEU A N 1
ATOM 1524 C CA . LEU A 1 193 ? 19.715 9.717 61.400 1.00 14.40 193 LEU A CA 1
ATOM 1525 C C . LEU A 1 193 ? 20.258 9.620 59.990 1.00 17.08 193 LEU A C 1
ATOM 1526 O O . LEU A 1 193 ? 21.474 9.539 59.771 1.00 14.33 193 LEU A O 1
ATOM 1531 N N . ASP A 1 194 ? 19.332 9.609 59.038 1.00 19.44 194 ASP A N 1
ATOM 1532 C CA . ASP A 1 194 ? 19.649 9.495 57.626 1.00 25.02 194 ASP A CA 1
ATOM 1533 C C . ASP A 1 194 ? 19.450 10.824 56.916 1.00 27.73 194 ASP A C 1
ATOM 1534 O O . ASP A 1 194 ? 18.359 11.390 56.937 1.00 27.29 194 ASP A O 1
ATOM 1539 N N . ALA A 1 195 ? 20.505 11.320 56.280 1.00 30.90 195 ALA A N 1
ATOM 1540 C CA . ALA A 1 195 ? 20.421 12.585 55.562 1.00 33.65 195 ALA A CA 1
ATOM 1541 C C . ALA A 1 195 ? 19.910 12.340 54.147 1.00 36.93 195 ALA A C 1
ATOM 1542 O O . ALA A 1 195 ? 20.097 11.258 53.592 1.00 37.33 195 ALA A O 1
ATOM 1544 N N . PRO A 1 196 ? 19.247 13.343 53.547 1.00 39.12 196 PRO A N 1
ATOM 1545 C CA . PRO A 1 196 ? 18.721 13.203 52.187 1.00 40.38 196 PRO A CA 1
ATOM 1546 C C . PRO A 1 196 ? 19.828 12.775 51.228 1.00 41.50 196 PRO A C 1
ATOM 1547 O O . PRO A 1 196 ? 20.943 13.296 51.287 1.00 41.72 196 PRO A O 1
ATOM 1551 N N . CYS A 1 197 ? 19.525 11.826 50.350 1.00 41.71 197 CYS A N 1
ATOM 1552 C CA . CYS A 1 197 ? 20.523 11.364 49.400 1.00 41.90 197 CYS A CA 1
ATOM 1553 C C . CYS A 1 197 ? 20.647 12.359 48.256 1.00 43.38 197 CYS A C 1
ATOM 1554 O O . CYS A 1 197 ? 20.194 12.100 47.141 1.00 44.15 197 CYS A O 1
ATOM 1557 N N . THR A 1 198 ? 21.259 13.503 48.545 1.00 43.75 198 THR A N 1
ATOM 1558 C CA . THR A 1 198 ? 21.452 14.549 47.549 1.00 43.57 198 THR A CA 1
ATOM 1559 C C . THR A 1 198 ? 22.814 15.216 47.734 1.00 42.93 198 THR A C 1
ATOM 1560 O O . THR A 1 198 ? 23.112 16.223 47.093 1.00 42.75 198 THR A O 1
ATOM 1564 N N . GLY A 1 199 ? 23.635 14.645 48.612 1.00 41.36 199 GLY A N 1
ATOM 1565 C CA . GLY A 1 199 ? 24.953 15.199 48.862 1.00 39.04 199 GLY A CA 1
ATOM 1566 C C . GLY A 1 199 ? 25.932 14.959 47.728 1.00 37.18 199 GLY A C 1
ATOM 1567 O O . GLY A 1 199 ? 25.541 14.545 46.637 1.00 36.71 199 GLY A O 1
ATOM 1568 N N . SER A 1 200 ? 27.211 15.219 47.995 1.00 35.33 200 SER A N 1
ATOM 1569 C CA . SER A 1 200 ? 28.280 15.046 47.013 1.00 33.89 200 SER A CA 1
ATOM 1570 C C . SER A 1 200 ? 28.288 13.649 46.412 1.00 32.63 200 SER A C 1
ATOM 1571 O O . SER A 1 200 ? 28.875 13.417 45.358 1.00 31.26 200 SER A O 1
ATOM 1574 N N . GLY A 1 201 ? 27.623 12.723 47.092 1.00 32.89 201 GLY A N 1
ATOM 1575 C CA . GLY A 1 201 ? 27.561 11.355 46.619 1.00 33.31 201 GLY A CA 1
ATOM 1576 C C . GLY A 1 201 ? 26.582 11.165 45.482 1.00 34.83 201 GLY A C 1
ATOM 1577 O O . GLY A 1 201 ? 26.690 10.195 44.727 1.00 35.45 201 GLY A O 1
ATOM 1578 N N . THR A 1 202 ? 25.613 12.070 45.369 1.00 35.67 202 THR A N 1
ATOM 1579 C CA . THR A 1 202 ? 24.605 11.995 44.318 1.00 37.56 202 THR A CA 1
ATOM 1580 C C . THR A 1 202 ? 25.126 12.641 43.031 1.00 38.24 202 THR A C 1
ATOM 1581 O O . THR A 1 202 ? 25.023 12.046 41.954 1.00 40.10 202 THR A O 1
ATOM 1585 N N . ILE A 1 203 ? 25.690 13.846 43.148 1.00 37.80 203 ILE A N 1
ATOM 1586 C CA . ILE A 1 203 ? 26.282 14.570 42.009 1.00 36.55 203 ILE A CA 1
ATOM 1587 C C . ILE A 1 203 ? 25.486 14.495 40.694 1.00 37.32 203 ILE A C 1
ATOM 1588 O O . ILE A 1 203 ? 25.992 13.999 39.692 1.00 39.33 203 ILE A O 1
ATOM 1593 N N . HIS A 1 204 ? 24.255 14.996 40.702 1.00 36.07 204 HIS A N 1
ATOM 1594 C CA . HIS A 1 204 ? 23.357 14.955 39.531 1.00 35.04 204 HIS A CA 1
ATOM 1595 C C . HIS A 1 204 ? 22.636 13.619 39.502 1.00 36.33 204 HIS A C 1
ATOM 1596 O O . HIS A 1 204 ? 21.557 13.437 40.096 1.00 38.06 204 HIS A O 1
ATOM 1603 N N . ARG A 1 213 ? 28.492 21.715 44.418 1.00 32.92 213 ARG A N 1
ATOM 1604 C CA . ARG A 1 213 ? 28.324 22.316 45.736 1.00 31.60 213 ARG A CA 1
ATOM 1605 C C . ARG A 1 213 ? 29.485 23.257 46.033 1.00 31.22 213 ARG A C 1
ATOM 1606 O O . ARG A 1 213 ? 30.444 23.345 45.263 1.00 32.10 213 ARG A O 1
ATOM 1614 N N . THR A 1 214 ? 29.392 23.958 47.157 1.00 30.69 214 THR A N 1
ATOM 1615 C CA . THR A 1 214 ? 30.441 24.878 47.569 1.00 29.29 214 THR A CA 1
ATOM 1616 C C . THR A 1 214 ? 30.935 24.471 48.954 1.00 28.13 214 THR A C 1
ATOM 1617 O O . THR A 1 214 ? 30.255 23.742 49.676 1.00 26.32 214 THR A O 1
ATOM 1629 N N . ASP A 1 216 ? 30.971 26.178 51.384 1.00 33.18 216 ASP A N 1
ATOM 1630 C CA . ASP A 1 216 ? 29.974 26.717 52.310 1.00 34.18 216 ASP A CA 1
ATOM 1631 C C . ASP A 1 216 ? 28.840 25.729 52.534 1.00 33.23 216 ASP A C 1
ATOM 1632 O O . ASP A 1 216 ? 28.400 25.524 53.665 1.00 34.61 216 ASP A O 1
ATOM 1637 N N . ASP A 1 217 ? 28.357 25.129 51.452 1.00 32.07 217 ASP A N 1
ATOM 1638 C CA . ASP A 1 217 ? 27.273 24.163 51.553 1.00 31.46 217 ASP A CA 1
ATOM 1639 C C . ASP A 1 217 ? 27.704 22.980 52.415 1.00 29.73 217 ASP A C 1
ATOM 1640 O O . ASP A 1 217 ? 26.896 22.418 53.149 1.00 27.99 217 ASP A O 1
ATOM 1645 N N . ILE A 1 218 ? 28.980 22.608 52.322 1.00 27.99 218 ILE A N 1
ATOM 1646 C CA . ILE A 1 218 ? 29.511 21.492 53.101 1.00 27.43 218 ILE A CA 1
ATOM 1647 C C . ILE A 1 218 ? 29.493 21.848 54.586 1.00 28.83 218 ILE A C 1
ATOM 1648 O O . ILE A 1 218 ? 29.164 21.013 55.430 1.00 27.95 218 ILE A O 1
ATOM 1653 N N . LYS A 1 219 ? 29.839 23.092 54.897 1.00 29.84 219 LYS A N 1
ATOM 1654 C CA . LYS A 1 219 ? 29.844 23.564 56.278 1.00 32.26 219 LYS A CA 1
ATOM 1655 C C . LYS A 1 219 ? 28.434 23.571 56.851 1.00 33.54 219 LYS A C 1
ATOM 1656 O O . LYS A 1 219 ? 28.209 23.132 57.979 1.00 35.08 219 LYS A O 1
ATOM 1662 N N . PHE A 1 220 ? 27.484 24.073 56.070 1.00 34.11 220 PHE A N 1
ATOM 1663 C CA . PHE A 1 220 ? 26.102 24.131 56.518 1.00 34.27 220 PHE A CA 1
ATOM 1664 C C . PHE A 1 220 ? 25.594 22.742 56.890 1.00 33.58 220 PHE A C 1
ATOM 1665 O O . PHE A 1 220 ? 25.018 22.549 57.960 1.00 32.16 220 PHE A O 1
ATOM 1673 N N . CYS A 1 221 ? 25.806 21.776 56.003 1.00 32.38 221 CYS A N 1
ATOM 1674 C CA . CYS A 1 221 ? 25.357 20.412 56.257 1.00 30.75 221 CYS A CA 1
ATOM 1675 C C . CYS A 1 221 ? 26.081 19.788 57.449 1.00 30.12 221 CYS A C 1
ATOM 1676 O O . CYS A 1 221 ? 25.466 19.090 58.255 1.00 30.09 221 CYS A O 1
ATOM 1679 N N . GLN A 1 222 ? 27.381 20.040 57.560 1.00 27.54 222 GLN A N 1
ATOM 1680 C CA . GLN A 1 222 ? 28.159 19.504 58.670 1.00 27.57 222 GLN A CA 1
ATOM 1681 C C . GLN A 1 222 ? 27.616 20.012 59.999 1.00 26.36 222 GLN A C 1
ATOM 1682 O O . GLN A 1 222 ? 27.492 19.253 60.961 1.00 23.65 222 GLN A O 1
ATOM 1688 N N . GLY A 1 223 ? 27.309 21.306 60.043 1.00 23.59 223 GLY A N 1
ATOM 1689 C CA . GLY A 1 223 ? 26.781 21.900 61.254 1.00 21.57 223 GLY A CA 1
ATOM 1690 C C . GLY A 1 223 ? 25.420 21.323 61.572 1.00 21.17 223 GLY A C 1
ATOM 1691 O O . GLY A 1 223 ? 25.137 20.959 62.714 1.00 20.59 223 GLY A O 1
ATOM 1692 N N . LEU A 1 224 ? 24.566 21.239 60.559 1.00 20.62 224 LEU A N 1
ATOM 1693 C CA . LEU A 1 224 ? 23.235 20.687 60.753 1.00 22.01 224 LEU A CA 1
ATOM 1694 C C . LEU A 1 224 ? 23.342 19.224 61.185 1.00 19.76 224 LEU A C 1
ATOM 1695 O O . LEU A 1 224 ? 22.578 18.766 62.031 1.00 17.83 224 LEU A O 1
ATOM 1700 N N . GLN A 1 225 ? 24.291 18.499 60.598 1.00 20.08 225 GLN A N 1
ATOM 1701 C CA . GLN A 1 225 ? 24.495 17.091 60.939 1.00 21.03 225 GLN A CA 1
ATOM 1702 C C . GLN A 1 225 ? 24.910 16.960 62.402 1.00 19.08 225 GLN A C 1
ATOM 1703 O O . GLN A 1 225 ? 24.419 16.094 63.127 1.00 17.61 225 GLN A O 1
ATOM 1717 N N . ARG A 1 227 ? 24.315 19.095 64.802 1.00 14.28 227 ARG A N 1
ATOM 1718 C CA . ARG A 1 227 ? 23.162 19.444 65.633 1.00 15.46 227 ARG A CA 1
ATOM 1719 C C . ARG A 1 227 ? 22.198 18.277 65.749 1.00 12.65 227 ARG A C 1
ATOM 1720 O O . ARG A 1 227 ? 21.718 17.964 66.837 1.00 12.12 227 ARG A O 1
ATOM 1728 N N . LEU A 1 228 ? 21.905 17.647 64.615 1.00 12.03 228 LEU A N 1
ATOM 1729 C CA . LEU A 1 228 ? 20.988 16.515 64.591 1.00 13.19 228 LEU A CA 1
ATOM 1730 C C . LEU A 1 228 ? 21.531 15.334 65.391 1.00 12.08 228 LEU A C 1
ATOM 1731 O O . LEU A 1 228 ? 20.806 14.716 66.167 1.00 11.14 228 LEU A O 1
ATOM 1736 N N . LEU A 1 229 ? 22.810 15.030 65.205 1.00 13.24 229 LEU A N 1
ATOM 1737 C CA . LEU A 1 229 ? 23.426 13.915 65.912 1.00 12.59 229 LEU A CA 1
ATOM 1738 C C . LEU A 1 229 ? 23.410 14.140 67.422 1.00 12.37 229 LEU A C 1
ATOM 1739 O O . LEU A 1 229 ? 23.162 13.211 68.191 1.00 13.44 229 LEU A O 1
ATOM 1744 N N . GLU A 1 230 ? 23.667 15.373 67.854 1.00 15.18 230 GLU A N 1
ATOM 1745 C CA . GLU A 1 230 ? 23.647 15.673 69.280 1.00 16.17 230 GLU A CA 1
ATOM 1746 C C . GLU A 1 230 ? 22.23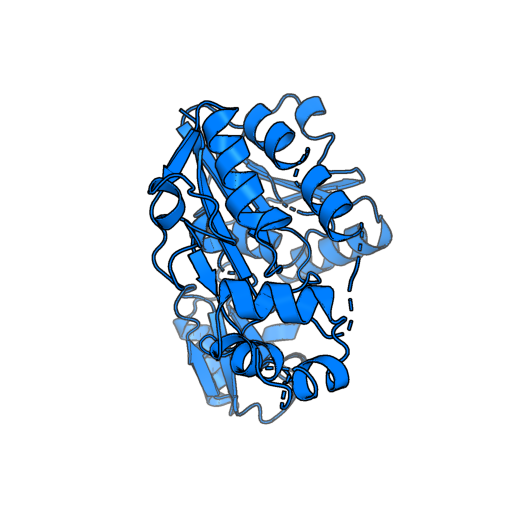5 15.523 69.851 1.00 16.25 230 GLU A C 1
ATOM 1747 O O . GLU A 1 230 ? 22.059 14.950 70.925 1.00 15.00 230 GLU A O 1
ATOM 1753 N N . LYS A 1 231 ? 21.225 16.026 69.142 1.00 16.52 231 LYS A N 1
ATOM 1754 C CA . LYS A 1 231 ? 19.850 15.899 69.626 1.00 17.79 231 LYS A CA 1
ATOM 1755 C C . LYS A 1 231 ? 19.433 14.425 69.685 1.00 17.49 231 LYS A C 1
ATOM 1756 O O . LYS A 1 231 ? 18.725 14.006 70.601 1.00 17.89 231 LYS A O 1
ATOM 1762 N N . GLY A 1 232 ? 19.870 13.648 68.699 1.00 16.26 232 GLY A N 1
ATOM 1763 C CA . GLY A 1 232 ? 19.534 12.234 68.665 1.00 16.20 232 GLY A CA 1
ATOM 1764 C C . 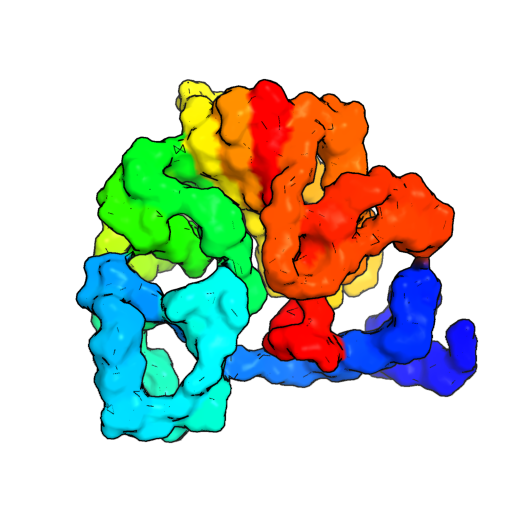GLY A 1 232 ? 20.153 11.467 69.824 1.00 14.55 232 GLY A C 1
ATOM 1765 O O . GLY A 1 232 ? 19.480 10.691 70.509 1.00 12.77 232 GLY A O 1
ATOM 1766 N N . LEU A 1 233 ? 21.442 11.687 70.055 1.00 15.20 233 LEU A N 1
ATOM 1767 C CA . LEU A 1 233 ? 22.125 11.005 71.145 1.00 17.21 233 LEU A CA 1
ATOM 1768 C C . LEU A 1 233 ? 21.522 11.406 72.492 1.00 18.56 233 LEU A C 1
ATOM 1769 O O . LEU A 1 233 ? 21.459 10.598 73.423 1.00 17.22 233 LEU A O 1
ATOM 1774 N N . GLU A 1 234 ? 21.059 12.651 72.572 1.00 18.73 234 GLU A N 1
ATOM 1775 C CA . GLU A 1 234 ? 20.449 13.198 73.783 1.00 20.11 234 GLU A CA 1
ATOM 1776 C C . GLU A 1 234 ? 19.205 12.427 74.244 1.00 19.84 234 GLU A C 1
ATOM 1777 O O . GLU A 1 234 ? 19.021 12.179 75.439 1.00 18.92 234 GLU A O 1
ATOM 1783 N N . VAL A 1 235 ? 18.349 12.054 73.297 1.00 17.06 235 VAL A N 1
ATOM 1784 C CA . VAL A 1 235 ? 17.125 11.332 73.618 1.00 16.47 235 VAL A CA 1
ATOM 1785 C C . VAL A 1 235 ? 17.298 9.814 73.554 1.00 17.08 235 VAL A C 1
ATOM 1786 O O . VAL A 1 235 ? 16.354 9.060 73.780 1.00 16.77 235 VAL A O 1
ATOM 1790 N N . LEU A 1 236 ? 18.509 9.370 73.253 1.00 13.96 236 LEU A N 1
ATOM 1791 C CA . LEU A 1 236 ? 18.791 7.946 73.160 1.00 15.75 236 LEU A CA 1
ATOM 1792 C C . LEU A 1 236 ? 19.045 7.351 74.545 1.00 15.48 236 LEU A C 1
ATOM 1793 O O . LEU A 1 236 ? 19.729 7.950 75.369 1.00 15.26 236 LEU A O 1
ATOM 1798 N N . LYS A 1 237 ? 18.490 6.174 74.798 1.00 15.56 237 LYS A N 1
ATOM 1799 C CA . LYS A 1 237 ? 18.676 5.508 76.083 1.00 17.52 237 LYS A CA 1
ATOM 1800 C C . LYS A 1 237 ? 20.108 4.991 76.185 1.00 16.58 237 LYS A C 1
ATOM 1801 O O . LYS A 1 237 ? 20.777 4.781 75.171 1.00 14.07 237 LYS A O 1
ATOM 1807 N N . PRO A 1 238 ? 20.610 4.800 77.415 1.00 16.68 238 PRO A N 1
ATOM 1808 C CA . PRO A 1 238 ? 21.977 4.286 77.529 1.00 16.78 238 PRO A CA 1
ATOM 1809 C C . PRO A 1 238 ? 21.942 2.881 76.929 1.00 15.50 238 PRO A C 1
ATOM 1810 O O . PRO A 1 238 ? 20.989 2.126 77.151 1.00 13.18 238 PRO A O 1
ATOM 1814 N N . GLY A 1 239 ? 22.964 2.535 76.159 1.00 14.66 239 GLY A N 1
ATOM 1815 C CA . GLY A 1 239 ? 22.983 1.232 75.525 1.00 13.63 239 GLY A CA 1
ATOM 1816 C C . GLY A 1 239 ? 22.197 1.264 74.226 1.00 13.30 239 GLY A C 1
ATOM 1817 O O . GLY A 1 239 ? 22.151 0.273 73.499 1.00 13.25 239 GLY A O 1
ATOM 1818 N N . GLY A 1 240 ? 21.580 2.408 73.937 1.00 11.55 240 GLY A N 1
ATOM 1819 C CA . GLY A 1 240 ? 20.799 2.561 72.719 1.00 10.67 240 GLY A CA 1
ATOM 1820 C C . GLY A 1 240 ? 21.675 2.684 71.484 1.00 10.63 240 GLY A C 1
ATOM 1821 O O . GLY A 1 240 ? 22.867 2.979 71.589 1.00 9.91 240 GLY A O 1
ATOM 1822 N N . ILE A 1 241 ? 21.082 2.477 70.309 1.00 8.00 241 ILE A N 1
ATOM 1823 C CA . ILE A 1 241 ? 21.822 2.539 69.053 1.00 8.00 241 ILE A CA 1
ATOM 1824 C C . ILE A 1 241 ? 21.321 3.629 68.114 1.00 8.83 241 ILE A C 1
ATOM 1825 O O . ILE A 1 241 ? 20.111 3.832 67.965 1.00 8.71 241 ILE A O 1
ATOM 1830 N N . LEU A 1 242 ? 22.256 4.329 67.480 1.00 8.70 242 LEU A N 1
ATOM 1831 C CA . LEU A 1 242 ? 21.908 5.356 66.507 1.00 9.72 242 LEU A CA 1
ATOM 1832 C C . LEU A 1 242 ? 22.712 5.065 65.252 1.00 10.30 242 LEU A C 1
ATOM 1833 O O . LEU A 1 242 ? 23.916 4.805 65.323 1.00 10.98 242 LEU A O 1
ATOM 1838 N N . VAL A 1 243 ? 22.045 5.064 64.105 1.00 8.49 243 VAL A N 1
ATOM 1839 C CA . VAL A 1 243 ? 22.745 4.836 62.855 1.00 8.62 243 VAL A CA 1
ATOM 1840 C C . VAL A 1 243 ? 22.740 6.159 62.116 1.00 8.91 243 VAL A C 1
ATOM 1841 O O . VAL A 1 243 ? 21.693 6.779 61.925 1.00 11.11 243 VAL A O 1
ATOM 1845 N N . TYR A 1 244 ? 23.936 6.588 61.744 1.00 8.00 244 TYR A N 1
ATOM 1846 C CA . TYR A 1 244 ? 24.171 7.842 61.053 1.00 9.72 244 TYR A CA 1
ATOM 1847 C C . TYR A 1 244 ? 24.579 7.559 59.620 1.00 10.82 244 TYR A C 1
ATOM 1848 O O . TYR A 1 244 ? 25.486 6.768 59.375 1.00 10.66 244 TYR A O 1
ATOM 1857 N N . SER A 1 245 ? 23.912 8.199 58.666 1.00 10.12 245 SER A N 1
ATOM 1858 C CA . SER A 1 245 ? 24.257 7.977 57.273 1.00 10.04 245 SER A CA 1
ATOM 1859 C C . SER A 1 245 ? 24.052 9.222 56.431 1.00 11.55 245 SER A C 1
ATOM 1860 O O . SER A 1 245 ? 23.225 10.079 56.760 1.00 11.23 245 SER A O 1
ATOM 1863 N N . THR A 1 246 ? 24.818 9.320 55.350 1.00 11.95 246 THR A N 1
ATOM 1864 C CA . THR A 1 246 ? 24.708 10.444 54.425 1.00 13.33 246 THR A CA 1
ATOM 1865 C C . THR A 1 246 ? 25.001 9.927 53.020 1.00 15.74 246 THR A C 1
ATOM 1866 O O . THR A 1 246 ? 25.480 8.807 52.847 1.00 15.62 246 THR A O 1
ATOM 1870 N N . CYS A 1 247 ? 24.721 10.762 52.025 1.00 15.38 247 CYS A N 1
ATOM 1871 C CA . CYS A 1 247 ? 25.008 10.427 50.639 1.00 19.74 247 CYS A CA 1
ATOM 1872 C C . CYS A 1 247 ? 26.035 11.430 50.147 1.00 18.88 247 CYS A C 1
ATOM 1873 O O . CYS A 1 247 ? 25.945 11.949 49.037 1.00 18.81 247 CYS A O 1
ATOM 1876 N N . SER A 1 248 ? 27.019 11.692 50.999 1.00 18.02 248 SER A N 1
ATOM 1877 C CA . SER A 1 248 ? 28.080 12.638 50.688 1.00 17.15 248 SER A CA 1
ATOM 1878 C C . SER A 1 248 ? 29.439 11.955 50.718 1.00 17.04 248 SER A C 1
ATOM 1879 O O . SER A 1 248 ? 29.645 11.000 51.464 1.00 16.75 248 SER A O 1
ATOM 1882 N N . LEU A 1 249 ? 30.363 12.451 49.903 1.00 14.97 249 LEU A N 1
ATOM 1883 C CA . LEU A 1 249 ? 31.716 11.910 49.861 1.00 16.47 249 LEU A CA 1
ATOM 1884 C C . LEU A 1 249 ? 32.638 12.723 50.769 1.00 15.71 249 LEU A C 1
ATOM 1885 O O . LEU A 1 249 ? 33.752 12.292 51.079 1.00 16.03 249 LEU A O 1
ATOM 1890 N N . GLU A 1 250 ? 32.164 13.888 51.203 1.00 15.00 250 GLU A N 1
ATOM 1891 C CA . GLU A 1 250 ? 32.971 14.791 52.029 1.00 15.76 250 GLU A CA 1
ATOM 1892 C C . GLU A 1 250 ? 33.251 14.317 53.449 1.00 14.51 250 GLU A C 1
ATOM 1893 O O . GLU A 1 250 ? 32.330 14.015 54.212 1.00 13.80 250 GLU A O 1
ATOM 1899 N N . PRO A 1 251 ? 34.535 14.260 53.829 1.00 13.82 251 PRO A N 1
ATOM 1900 C CA . PRO A 1 251 ? 34.882 13.823 55.184 1.00 14.12 251 PRO A CA 1
ATOM 1901 C C . PRO A 1 251 ? 34.263 14.746 56.237 1.00 13.56 251 PRO A C 1
ATOM 1902 O O . PRO A 1 251 ? 33.935 14.304 57.333 1.00 12.59 251 PRO A O 1
ATOM 1906 N N . GLU A 1 252 ? 34.100 16.027 55.900 1.00 13.23 252 GLU A N 1
ATOM 1907 C CA . GLU A 1 252 ? 33.529 16.986 56.845 1.00 13.32 252 GLU A CA 1
ATOM 1908 C C . GLU A 1 252 ? 32.111 16.633 57.288 1.00 13.65 252 GLU A C 1
ATOM 1909 O O . GLU A 1 252 ? 31.707 16.965 58.403 1.00 12.20 252 GLU A O 1
ATOM 1915 N N . GLU A 1 253 ? 31.354 15.974 56.415 1.00 12.62 253 GLU A N 1
ATOM 1916 C CA . GLU A 1 253 ? 29.983 15.591 56.737 1.00 13.50 253 GLU A CA 1
ATOM 1917 C C . GLU A 1 253 ? 29.914 14.152 57.231 1.00 12.68 253 GLU A C 1
ATOM 1918 O O . GLU A 1 253 ? 28.859 13.694 57.681 1.00 11.89 253 GLU A O 1
ATOM 1924 N N . ASN A 1 254 ? 31.036 13.442 57.143 1.00 12.77 254 ASN A N 1
ATOM 1925 C CA . ASN A 1 254 ? 31.085 12.039 57.543 1.00 10.30 254 ASN A CA 1
ATOM 1926 C C . ASN A 1 254 ? 32.038 11.741 58.705 1.00 10.01 254 ASN A C 1
ATOM 1927 O O . ASN A 1 254 ? 31.668 11.868 59.880 1.00 9.95 254 ASN A O 1
ATOM 1932 N N . GLU A 1 255 ? 33.257 11.332 58.368 1.00 8.74 255 GLU A N 1
ATOM 1933 C CA . GLU A 1 255 ? 34.273 11.003 59.368 1.00 9.93 255 GLU A CA 1
ATOM 1934 C C . GLU A 1 255 ? 34.504 12.093 60.414 1.00 11.34 255 GLU A C 1
ATOM 1935 O O . GLU A 1 255 ? 34.674 11.798 61.599 1.00 9.71 255 GLU A O 1
ATOM 1941 N N . PHE A 1 256 ? 34.531 13.348 59.978 1.00 11.90 256 PHE A N 1
ATOM 1942 C CA . PHE A 1 256 ? 34.748 14.472 60.897 1.00 11.55 256 PHE A CA 1
ATOM 1943 C C . PHE A 1 256 ? 33.631 14.578 61.935 1.00 11.13 256 PHE A C 1
ATOM 1944 O O . PHE A 1 256 ? 33.877 14.888 63.104 1.00 9.42 256 PHE A O 1
ATOM 1952 N N . VAL A 1 257 ? 32.399 14.342 61.501 1.00 9.23 257 VAL A N 1
ATOM 1953 C CA . VAL A 1 257 ? 31.261 14.417 62.405 1.00 9.63 257 VAL A CA 1
ATOM 1954 C C . VAL A 1 257 ? 31.314 13.257 63.387 1.00 9.12 257 VAL A C 1
ATOM 1955 O O . VAL A 1 257 ? 31.048 13.429 64.580 1.00 8.92 257 VAL A O 1
ATOM 1959 N N . ILE A 1 258 ? 31.659 12.074 62.883 1.00 9.41 258 ILE A N 1
ATOM 1960 C CA . ILE A 1 258 ? 31.753 10.892 63.737 1.00 8.99 258 ILE A CA 1
ATOM 1961 C C . ILE A 1 258 ? 32.900 11.041 64.748 1.00 8.00 258 ILE A C 1
ATOM 1962 O O . ILE A 1 258 ? 32.744 10.688 65.916 1.00 9.21 258 ILE A O 1
ATOM 1967 N N . GLN A 1 259 ? 34.043 11.560 64.305 1.00 9.51 259 GLN A N 1
ATOM 1968 C CA . GLN A 1 259 ? 35.162 11.756 65.225 1.00 11.39 259 GLN A CA 1
ATOM 1969 C C . GLN A 1 259 ? 34.737 12.741 66.315 1.00 11.92 259 GLN A C 1
ATOM 1970 O O . GLN A 1 259 ? 35.044 12.559 67.498 1.00 12.93 259 GLN A O 1
ATOM 1976 N N . TRP A 1 260 ? 34.032 13.790 65.908 1.00 11.29 260 TRP A N 1
ATOM 1977 C CA . TRP A 1 260 ? 33.561 14.784 66.858 1.00 11.90 260 TRP A CA 1
ATOM 1978 C C . TRP A 1 260 ? 32.648 14.119 67.884 1.00 11.83 260 TRP A C 1
ATOM 1979 O O . TRP A 1 260 ? 32.755 14.379 69.079 1.00 13.14 260 TRP A O 1
ATOM 1990 N N . ALA A 1 261 ? 31.755 13.250 67.420 1.00 11.31 261 ALA A N 1
ATOM 1991 C CA . ALA A 1 261 ? 30.835 12.565 68.325 1.00 11.47 261 ALA A CA 1
ATOM 1992 C C . ALA A 1 261 ? 31.590 11.684 69.319 1.00 10.74 261 ALA A C 1
ATOM 1993 O O . ALA A 1 261 ? 31.256 11.646 70.503 1.00 11.51 261 ALA A O 1
ATOM 1995 N N . LEU A 1 262 ? 32.601 10.971 68.832 1.00 12.71 262 LEU A N 1
ATOM 1996 C CA . LEU A 1 262 ? 33.395 10.102 69.692 1.00 12.84 262 LEU A CA 1
ATOM 1997 C C . LEU A 1 262 ? 34.133 10.933 70.744 1.00 13.32 262 LEU A C 1
ATOM 1998 O O . LEU A 1 262 ? 34.293 10.496 71.882 1.00 13.74 262 LEU A O 1
ATOM 2003 N N . ASP A 1 263 ? 34.575 12.128 70.363 1.00 12.98 263 ASP A N 1
ATOM 2004 C CA . ASP A 1 263 ? 35.301 13.011 71.289 1.00 15.40 263 ASP A CA 1
ATOM 2005 C C . ASP A 1 263 ? 34.366 13.760 72.223 1.00 17.03 263 ASP A C 1
ATOM 2006 O O . ASP A 1 263 ? 34.716 14.069 73.364 1.00 17.08 263 ASP A O 1
ATOM 2011 N N . ASN A 1 264 ? 33.176 14.064 71.728 1.00 15.41 264 ASN A N 1
ATOM 2012 C CA . ASN A 1 264 ? 32.219 14.849 72.490 1.00 18.54 264 ASN A CA 1
ATOM 2013 C C . ASN A 1 264 ? 31.204 14.098 73.356 1.00 18.40 264 ASN A C 1
ATOM 2014 O O . ASN A 1 264 ? 30.746 14.631 74.368 1.00 18.92 264 ASN A O 1
ATOM 2019 N N . PHE A 1 265 ? 30.846 12.874 72.978 1.00 17.66 265 PHE A N 1
ATOM 2020 C CA . PHE A 1 265 ? 29.863 12.123 73.756 1.00 14.18 265 PHE A CA 1
ATOM 2021 C C . PHE A 1 265 ? 30.375 10.776 74.250 1.00 15.27 265 PHE A C 1
ATOM 2022 O O . PHE A 1 265 ? 31.436 10.317 73.844 1.00 17.17 265 PHE A O 1
ATOM 2030 N N . ASP A 1 266 ? 29.595 10.141 75.118 1.00 12.86 266 ASP A N 1
ATOM 2031 C CA . ASP A 1 266 ? 29.950 8.839 75.664 1.00 16.11 266 ASP A CA 1
ATOM 2032 C C . ASP A 1 266 ? 29.370 7.762 74.747 1.00 14.94 266 ASP A C 1
ATOM 2033 O O . ASP A 1 266 ? 28.362 7.127 75.065 1.00 11.89 266 ASP A O 1
ATOM 2038 N N . VAL A 1 267 ? 30.018 7.583 73.600 1.00 13.78 267 VAL A N 1
ATOM 2039 C CA . VAL A 1 267 ? 29.588 6.612 72.601 1.00 13.85 267 VAL A CA 1
ATOM 2040 C C . VAL A 1 267 ? 30.760 5.810 72.046 1.00 13.90 267 VAL A C 1
ATOM 2041 O O . VAL A 1 267 ? 31.922 6.169 72.235 1.00 12.34 267 VAL A O 1
ATOM 2045 N N . GLU A 1 268 ? 30.435 4.726 71.348 1.00 10.60 268 GLU A N 1
ATOM 2046 C CA . GLU A 1 268 ? 31.436 3.869 70.734 1.00 13.07 268 GLU A CA 1
ATOM 2047 C C . GLU A 1 268 ? 30.844 3.392 69.408 1.00 12.35 268 GLU A C 1
ATOM 2048 O O . GLU A 1 268 ? 29.626 3.332 69.255 1.00 12.88 268 GLU A O 1
ATOM 2054 N N . LEU A 1 269 ? 31.698 3.062 68.450 1.00 9.63 269 LEU A N 1
ATOM 2055 C CA . LEU A 1 269 ? 31.205 2.585 67.166 1.00 12.76 269 LEU A CA 1
ATOM 2056 C C . LEU A 1 269 ? 31.130 1.065 67.157 1.00 13.79 269 LEU A C 1
ATOM 2057 O O . LEU A 1 269 ? 31.950 0.394 67.787 1.00 13.24 269 LEU A O 1
ATOM 2062 N N . LEU A 1 270 ? 30.134 0.526 66.459 1.00 12.22 270 LEU A N 1
ATOM 2063 C CA . LEU A 1 270 ? 29.973 -0.918 66.347 1.00 13.08 270 LEU A CA 1
ATOM 2064 C C . LEU A 1 270 ? 30.308 -1.312 64.910 1.00 14.46 270 LEU A C 1
ATOM 2065 O O . LEU A 1 270 ? 30.102 -0.531 63.977 1.00 11.48 270 LEU A O 1
ATOM 2070 N N . PRO A 1 271 ? 30.836 -2.531 64.714 1.00 15.26 271 PRO A N 1
ATOM 2071 C CA . PRO A 1 271 ? 31.210 -3.033 63.388 1.00 15.51 271 PRO A CA 1
ATOM 2072 C C . PRO A 1 271 ? 30.053 -3.159 62.403 1.00 15.00 271 PRO A C 1
ATOM 2073 O O . PRO A 1 271 ? 28.958 -3.575 62.773 1.00 16.35 271 PRO A O 1
ATOM 2077 N N . LEU A 1 272 ? 30.314 -2.782 61.155 1.00 15.29 272 LEU A N 1
ATOM 2078 C CA . LEU A 1 272 ? 29.343 -2.890 60.069 1.00 15.84 272 LEU A CA 1
ATOM 2079 C C . LEU A 1 272 ? 30.033 -3.732 59.004 1.00 15.91 272 LEU A C 1
ATOM 2080 O O . LEU A 1 272 ? 31.228 -3.574 58.760 1.00 14.93 272 LEU A O 1
ATOM 2085 N N . LYS A 1 273 ? 29.275 -4.611 58.361 1.00 17.25 273 LYS A N 1
ATOM 2086 C CA . LYS A 1 273 ? 29.838 -5.529 57.379 1.00 19.17 273 LYS A CA 1
ATOM 2087 C C . LYS A 1 273 ? 30.117 -5.074 55.949 1.00 20.62 273 LYS A C 1
ATOM 2088 O O . LYS A 1 273 ? 31.197 -5.334 55.419 1.00 23.18 273 LYS A O 1
ATOM 2094 N N . TYR A 1 274 ? 29.170 -4.390 55.324 1.00 18.38 274 TYR A N 1
ATOM 2095 C CA . TYR A 1 274 ? 29.350 -4.011 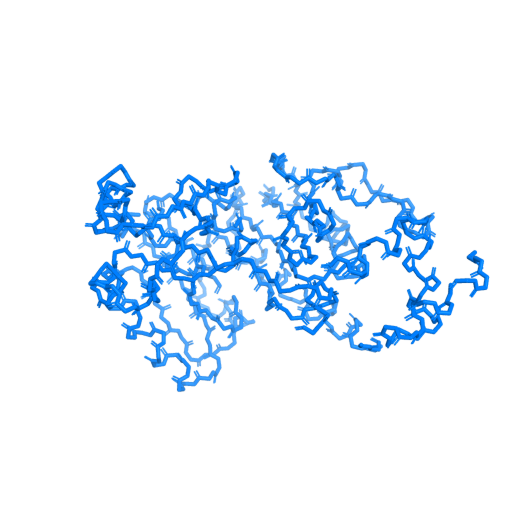53.926 1.00 19.45 274 TYR A CA 1
ATOM 2096 C C . TYR A 1 274 ? 29.965 -2.662 53.607 1.00 20.62 274 TYR A C 1
ATOM 2097 O O . TYR A 1 274 ? 29.869 -1.713 54.389 1.00 21.16 274 TYR A O 1
ATOM 2106 N N . GLY A 1 275 ? 30.591 -2.600 52.434 1.00 19.10 275 GLY A N 1
ATOM 2107 C CA . GLY A 1 275 ? 31.232 -1.384 51.978 1.00 18.67 275 GLY A CA 1
ATOM 2108 C C . GLY A 1 275 ? 32.716 -1.410 52.275 1.00 19.73 275 GLY A C 1
ATOM 2109 O O . GLY A 1 275 ? 33.270 -2.439 52.670 1.00 19.48 275 GLY A O 1
ATOM 2110 N N . GLU A 1 276 ? 33.370 -0.276 52.069 1.00 17.99 276 GLU A N 1
ATOM 2111 C CA . GLU A 1 276 ? 34.792 -0.165 52.333 1.00 17.33 276 GLU A CA 1
ATOM 2112 C C . GLU A 1 276 ? 34.963 0.562 53.664 1.00 17.29 276 GLU A C 1
ATOM 2113 O O . GLU A 1 276 ? 34.047 1.230 54.139 1.00 14.11 276 GLU A O 1
ATOM 2119 N N . PRO A 1 277 ? 36.135 0.426 54.292 1.00 18.47 277 PRO A N 1
ATOM 2120 C CA . PRO A 1 277 ? 36.378 1.091 55.575 1.00 18.68 277 PRO A CA 1
ATOM 2121 C C . PRO A 1 277 ? 36.306 2.600 55.401 1.00 16.84 277 PRO A C 1
ATOM 2122 O O . PRO A 1 277 ? 36.707 3.120 54.359 1.00 18.56 277 PRO A O 1
ATOM 2126 N N . ALA A 1 278 ? 35.794 3.301 56.409 1.00 13.32 278 ALA A N 1
ATOM 2127 C CA . ALA A 1 278 ? 35.716 4.753 56.345 1.00 13.47 278 ALA A CA 1
ATOM 2128 C C . ALA A 1 278 ? 37.153 5.263 56.350 1.00 14.24 278 ALA A C 1
ATOM 2129 O O . ALA A 1 278 ? 38.078 4.514 56.667 1.00 12.93 278 ALA A O 1
ATOM 2131 N N . LEU A 1 279 ? 37.340 6.531 56.003 1.00 12.66 279 LEU A N 1
ATOM 2132 C CA . LEU A 1 279 ? 38.672 7.124 55.944 1.00 13.60 279 LEU A CA 1
ATOM 2133 C C . LEU A 1 279 ? 39.203 7.521 57.321 1.00 13.28 279 LEU A C 1
ATOM 2134 O O . LEU A 1 279 ? 38.517 8.211 58.071 1.00 14.04 279 LEU A O 1
ATOM 2139 N N . THR A 1 280 ? 40.421 7.088 57.656 1.00 14.50 280 THR A N 1
ATOM 2140 C CA . THR A 1 280 ? 41.002 7.437 58.956 1.00 14.95 280 THR A CA 1
ATOM 2141 C C . THR A 1 280 ? 42.157 8.428 58.847 1.00 15.31 280 THR A C 1
ATOM 2142 O O . THR A 1 280 ? 42.745 8.814 59.859 1.00 14.01 280 THR A O 1
ATOM 2146 N N . ASN A 1 281 ? 42.498 8.821 57.623 1.00 13.73 281 ASN A N 1
ATOM 2147 C CA . ASN A 1 281 ? 43.565 9.798 57.413 1.00 16.30 281 ASN A CA 1
ATOM 2148 C C . ASN A 1 281 ? 43.191 10.734 56.263 1.00 14.26 281 ASN A C 1
ATOM 2149 O O . ASN A 1 281 ? 43.999 10.996 55.379 1.00 14.79 281 ASN A O 1
ATOM 2154 N N . PRO A 1 282 ? 41.954 11.253 56.261 1.00 13.39 282 PRO A N 1
ATOM 2155 C CA . PRO A 1 282 ? 41.549 12.155 55.177 1.00 15.03 282 PRO A CA 1
ATOM 2156 C C . PRO A 1 282 ? 42.346 13.454 55.199 1.00 13.65 282 PRO A C 1
ATOM 2157 O O . PRO A 1 282 ? 42.391 14.137 56.214 1.00 13.39 282 PRO A O 1
ATOM 2161 N N . PHE A 1 283 ? 42.972 13.782 54.074 1.00 16.18 283 PHE A N 1
ATOM 2162 C CA . PHE A 1 283 ? 43.777 14.995 53.954 1.00 15.72 283 PHE A CA 1
ATOM 2163 C C . PHE A 1 283 ? 44.970 14.978 54.912 1.00 19.16 283 PHE A C 1
ATOM 2164 O O . PHE A 1 283 ? 45.523 16.031 55.244 1.00 20.18 283 PHE A O 1
ATOM 2172 N N . GLY A 1 284 ? 45.366 13.789 55.355 1.00 19.30 284 GLY A N 1
ATOM 2173 C CA . GLY A 1 284 ? 46.492 13.677 56.266 1.00 19.77 284 GLY A CA 1
ATOM 2174 C C . GLY A 1 284 ? 46.115 13.916 57.717 1.00 20.76 284 GLY A C 1
ATOM 2175 O O . GLY A 1 284 ? 46.981 13.991 58.589 1.00 19.92 284 GLY A O 1
ATOM 2176 N N . ILE A 1 285 ? 44.818 14.050 57.975 1.00 17.43 285 ILE A N 1
ATOM 2177 C CA . ILE A 1 285 ? 44.321 14.274 59.325 1.00 18.77 285 ILE A CA 1
ATOM 2178 C C . ILE A 1 285 ? 44.071 12.920 59.969 1.00 18.50 285 ILE A C 1
ATOM 2179 O O . ILE A 1 285 ? 43.151 12.209 59.573 1.00 17.48 285 ILE A O 1
ATOM 2184 N N . GLU A 1 286 ? 44.882 12.568 60.961 1.00 18.93 286 GLU A N 1
ATOM 2185 C CA . GLU A 1 286 ? 44.739 11.284 61.641 1.00 20.19 286 GLU A CA 1
ATOM 2186 C C . GLU A 1 286 ? 43.522 11.194 62.556 1.00 18.22 286 GLU A C 1
ATOM 2187 O O . GLU A 1 286 ? 43.418 11.910 63.554 1.00 17.51 286 GLU A O 1
ATOM 2193 N N . LEU A 1 287 ? 42.606 10.295 62.210 1.00 15.00 287 LEU A N 1
ATOM 2194 C CA . LEU A 1 287 ? 41.398 10.083 62.989 1.00 12.12 287 LEU A CA 1
ATOM 2195 C C . LEU A 1 287 ? 41.532 8.785 63.775 1.00 12.96 287 LEU A C 1
ATOM 2196 O O . LEU A 1 287 ? 42.452 8.006 63.538 1.00 12.79 287 LEU A O 1
ATOM 2201 N N . SER A 1 288 ? 40.612 8.557 64.703 1.00 12.22 288 SER A N 1
ATOM 2202 C CA . SER A 1 288 ? 40.639 7.349 65.521 1.00 16.62 288 SER A CA 1
ATOM 2203 C C . SER A 1 288 ? 40.500 6.101 64.654 1.00 15.64 288 SER A C 1
ATOM 2204 O O . SER A 1 288 ? 39.694 6.070 63.724 1.00 14.65 288 SER A O 1
ATOM 2207 N N . GLU A 1 289 ? 41.292 5.078 64.961 1.00 14.99 289 GLU A N 1
ATOM 2208 C CA . GLU A 1 289 ? 41.238 3.821 64.224 1.00 14.37 289 GLU A CA 1
ATOM 2209 C C . GLU A 1 289 ? 39.818 3.265 64.323 1.00 12.51 289 GLU A C 1
ATOM 2210 O O . GLU A 1 289 ? 39.358 2.550 63.437 1.00 11.76 289 GLU A O 1
ATOM 2216 N N . GLU A 1 290 ? 39.128 3.607 65.405 1.00 13.40 290 GLU A N 1
ATOM 2217 C CA . GLU A 1 290 ? 37.758 3.152 65.632 1.00 14.70 290 GLU A CA 1
ATOM 2218 C C . GLU A 1 290 ? 36.825 3.536 64.474 1.00 14.64 290 GLU A C 1
ATOM 2219 O O . GLU A 1 290 ? 35.825 2.860 64.215 1.00 13.70 290 GLU A O 1
ATOM 2225 N N . ILE A 1 291 ? 37.170 4.606 63.770 1.00 13.47 291 ILE A N 1
ATOM 2226 C CA . ILE A 1 291 ? 36.377 5.075 62.634 1.00 15.70 291 ILE A CA 1
ATOM 2227 C C . ILE A 1 291 ? 36.302 4.022 61.525 1.00 14.38 291 ILE A C 1
ATOM 2228 O O . ILE A 1 291 ? 35.396 4.055 60.695 1.00 14.09 291 ILE A O 1
ATOM 2233 N N . LYS A 1 292 ? 37.246 3.082 61.502 1.00 11.74 292 LYS A N 1
ATOM 2234 C CA . LYS A 1 292 ? 37.204 2.044 60.474 1.00 11.59 292 LYS A CA 1
ATOM 2235 C C . LYS A 1 292 ? 35.986 1.131 60.626 1.00 8.95 292 LYS A C 1
ATOM 2236 O O . LYS A 1 292 ? 35.715 0.300 59.756 1.00 10.57 292 LYS A O 1
ATOM 2242 N N . ASN A 1 293 ? 35.255 1.287 61.728 1.00 8.39 293 ASN A N 1
ATOM 2243 C CA . ASN A 1 293 ? 34.032 0.514 61.953 1.00 10.01 293 ASN A CA 1
ATOM 2244 C C . ASN A 1 293 ? 32.951 1.099 61.041 1.00 9.39 293 ASN A C 1
ATOM 2245 O O . ASN A 1 293 ? 31.986 0.420 60.674 1.00 10.04 293 ASN A O 1
ATOM 2250 N N . ALA A 1 294 ? 33.124 2.372 60.685 1.00 10.17 294 ALA A N 1
ATOM 2251 C CA . ALA A 1 294 ? 32.198 3.066 59.789 1.00 10.33 294 ALA A CA 1
ATOM 2252 C C . ALA A 1 294 ? 32.496 2.592 58.368 1.00 9.79 294 ALA A C 1
ATOM 2253 O O . ALA A 1 294 ? 33.606 2.140 58.088 1.00 10.15 294 ALA A O 1
ATOM 2255 N N . ARG A 1 295 ? 31.519 2.709 57.472 1.00 10.85 295 ARG A N 1
ATOM 2256 C CA . ARG A 1 295 ? 31.684 2.238 56.099 1.00 9.38 295 ARG A CA 1
ATOM 2257 C C . ARG A 1 295 ? 31.319 3.271 55.045 1.00 8.70 295 ARG A C 1
ATOM 2258 O O . ARG A 1 295 ? 30.598 4.224 55.313 1.00 8.00 295 ARG A O 1
ATOM 2266 N N . ARG A 1 296 ? 31.826 3.054 53.840 1.00 8.97 296 ARG A N 1
ATOM 2267 C CA . ARG A 1 296 ? 31.544 3.915 52.700 1.00 10.62 296 ARG A CA 1
ATOM 2268 C C . ARG A 1 296 ? 31.233 3.054 51.485 1.00 13.78 296 ARG A C 1
ATOM 2269 O O . ARG A 1 296 ? 31.845 1.998 51.282 1.00 11.89 296 ARG A O 1
ATOM 2277 N N . LEU A 1 297 ? 30.280 3.514 50.682 1.00 13.06 297 LEU A N 1
ATOM 2278 C CA . LEU A 1 297 ? 29.917 2.835 49.448 1.00 14.67 297 LEU A CA 1
ATOM 2279 C C . LEU A 1 297 ? 30.341 3.808 48.358 1.00 16.95 297 LEU A C 1
ATOM 2280 O O . LEU A 1 297 ? 30.117 5.016 48.472 1.00 15.96 297 LEU A O 1
ATOM 2285 N N . TYR A 1 298 ? 30.968 3.282 47.314 1.00 18.96 298 TYR A N 1
ATOM 2286 C CA . TYR A 1 298 ? 31.447 4.105 46.209 1.00 21.34 298 TYR A CA 1
ATOM 2287 C C . TYR A 1 298 ? 30.751 3.733 44.908 1.00 22.58 298 TYR A C 1
ATOM 2288 O O . TYR A 1 298 ? 30.538 2.555 44.620 1.00 22.80 298 TYR A O 1
ATOM 2297 N N . PRO A 1 299 ? 30.401 4.738 44.096 1.00 23.45 299 PRO A N 1
ATOM 2298 C CA . PRO A 1 299 ? 29.722 4.494 42.823 1.00 24.74 299 PRO A CA 1
ATOM 2299 C C . PRO A 1 299 ? 30.536 3.695 41.812 1.00 23.49 299 PRO A C 1
ATOM 2300 O O . PRO A 1 299 ? 29.973 3.126 40.886 1.00 23.95 299 PRO A O 1
ATOM 2304 N N . ASP A 1 300 ? 31.852 3.640 41.991 1.00 22.72 300 ASP A N 1
ATOM 2305 C CA . ASP A 1 300 ? 32.687 2.903 41.051 1.00 24.39 300 ASP A CA 1
ATOM 2306 C C . ASP A 1 300 ? 32.774 1.410 41.352 1.00 24.80 300 ASP A C 1
ATOM 2307 O O . ASP A 1 300 ? 33.245 0.635 40.520 1.00 26.54 300 ASP A O 1
ATOM 2312 N N . VAL A 1 301 ? 32.309 0.996 42.527 1.00 24.32 301 VAL A N 1
ATOM 2313 C CA . VAL A 1 301 ? 32.348 -0.420 42.868 1.00 26.08 301 VAL A CA 1
ATOM 2314 C C . VAL A 1 301 ? 31.016 -0.975 43.379 1.00 26.99 301 VAL A C 1
ATOM 2315 O O . VAL A 1 301 ? 30.722 -2.151 43.190 1.00 26.09 301 VAL A O 1
ATOM 2319 N N . HIS A 1 302 ? 30.202 -0.134 44.009 1.00 26.69 302 HIS A N 1
ATOM 2320 C CA . HIS A 1 302 ? 28.937 -0.610 44.562 1.00 29.21 302 HIS A CA 1
ATOM 2321 C C . HIS A 1 302 ? 27.682 -0.251 43.776 1.00 30.21 302 HIS A C 1
ATOM 2322 O O . HIS A 1 302 ? 26.575 -0.619 44.177 1.00 30.68 302 HIS A O 1
ATOM 2329 N N . GLU A 1 303 ? 27.847 0.470 42.672 1.00 29.50 303 GLU A N 1
ATOM 2330 C CA . GLU A 1 303 ? 26.705 0.863 41.851 1.00 31.24 303 GLU A CA 1
ATOM 2331 C C . GLU A 1 303 ? 25.645 1.615 42.653 1.00 30.06 303 GLU A C 1
ATOM 2332 O O . GLU A 1 303 ? 24.449 1.402 42.470 1.00 30.76 303 GLU A O 1
ATOM 2338 N N . THR A 1 304 ? 26.094 2.488 43.547 1.00 27.78 304 THR A N 1
ATOM 2339 C CA . THR A 1 304 ? 25.199 3.293 44.372 1.00 26.62 304 THR A CA 1
ATOM 2340 C C . THR A 1 304 ? 25.777 4.698 44.341 1.00 25.11 304 THR A C 1
ATOM 2341 O O . THR A 1 304 ? 26.799 4.932 43.704 1.00 22.90 304 THR A O 1
ATOM 2345 N N . SER A 1 305 ? 25.127 5.633 45.021 1.00 24.72 305 SER A N 1
ATOM 2346 C CA . SER A 1 305 ? 25.643 6.994 45.084 1.00 26.66 305 SER A CA 1
ATOM 2347 C C . SER A 1 305 ? 26.748 6.921 46.134 1.00 24.77 305 SER A C 1
ATOM 2348 O O . SER A 1 305 ? 26.910 5.889 46.780 1.00 25.23 305 SER A O 1
ATOM 2351 N N . GLY A 1 306 ? 27.514 7.996 46.297 1.00 23.54 306 GLY A N 1
ATOM 2352 C CA . GLY A 1 306 ? 28.542 7.999 47.326 1.00 21.44 306 GLY A CA 1
ATOM 2353 C C . GLY A 1 306 ? 27.754 7.866 48.616 1.00 18.87 306 GLY A C 1
ATOM 2354 O O . GLY A 1 306 ? 26.772 8.576 48.802 1.00 18.69 306 GLY A O 1
ATOM 2355 N N . PHE A 1 307 ? 28.181 6.983 49.512 1.00 17.53 307 PHE A N 1
ATOM 2356 C CA . PHE A 1 307 ? 27.435 6.733 50.744 1.00 14.02 307 PHE A CA 1
ATOM 2357 C C . PHE A 1 307 ? 28.365 6.539 51.951 1.00 12.50 307 PHE A C 1
ATOM 2358 O O . PHE A 1 307 ? 29.481 6.056 51.806 1.00 11.92 307 PHE A O 1
ATOM 2366 N N . PHE A 1 308 ? 27.892 6.922 53.132 1.00 10.85 308 PHE A N 1
ATOM 2367 C CA . PHE A 1 308 ? 28.663 6.783 54.371 1.00 10.33 308 PHE A CA 1
ATOM 2368 C C . PHE A 1 308 ? 27.702 6.345 55.458 1.00 9.44 308 PHE A C 1
ATOM 2369 O O . PHE A 1 308 ? 26.589 6.862 55.553 1.00 8.19 308 PHE A O 1
ATOM 2377 N N . ILE A 1 309 ? 28.127 5.401 56.287 1.00 8.00 309 ILE A N 1
ATOM 2378 C CA . ILE A 1 309 ? 27.267 4.938 57.359 1.00 8.00 309 ILE A CA 1
ATOM 2379 C C . ILE A 1 309 ? 28.079 4.531 58.578 1.00 8.38 309 ILE A C 1
ATOM 2380 O O . ILE A 1 309 ? 29.135 3.917 58.447 1.00 8.00 309 ILE A O 1
ATOM 2385 N N . ALA A 1 310 ? 27.570 4.874 59.758 1.00 9.41 310 ALA A N 1
ATOM 2386 C CA . ALA A 1 310 ? 28.230 4.531 61.013 1.00 8.62 310 ALA A CA 1
ATOM 2387 C C . ALA A 1 310 ? 27.191 4.068 62.021 1.00 9.64 310 ALA A C 1
ATOM 2388 O O . ALA A 1 310 ? 26.092 4.623 62.092 1.00 11.14 310 ALA A O 1
ATOM 2390 N N . LYS A 1 311 ? 27.539 3.049 62.803 1.00 9.32 311 LYS A N 1
ATOM 2391 C CA . LYS A 1 311 ? 26.627 2.522 63.810 1.00 9.82 311 LYS A CA 1
ATOM 2392 C C . LYS A 1 311 ? 27.179 2.891 65.181 1.00 11.69 311 LYS A C 1
ATOM 2393 O O . LYS A 1 311 ? 28.251 2.432 65.585 1.00 9.82 311 LYS A O 1
ATOM 2399 N N . ILE A 1 312 ? 26.426 3.712 65.896 1.00 12.19 312 ILE A N 1
ATOM 2400 C CA . ILE A 1 312 ? 26.843 4.212 67.201 1.00 11.63 312 ILE A CA 1
ATOM 2401 C C . ILE A 1 312 ? 26.071 3.640 68.389 1.00 11.38 312 ILE A C 1
ATOM 2402 O O . ILE A 1 312 ? 24.844 3.587 68.369 1.00 12.15 312 ILE A O 1
ATOM 2407 N N . ARG A 1 313 ? 26.796 3.209 69.419 1.00 10.93 313 ARG A N 1
ATOM 2408 C CA . ARG A 1 313 ? 26.164 2.699 70.635 1.00 10.11 313 ARG A CA 1
ATOM 2409 C C . ARG A 1 313 ? 26.445 3.697 71.764 1.00 12.12 313 ARG A C 1
ATOM 2410 O O . ARG A 1 313 ? 27.584 4.121 71.951 1.00 11.31 313 ARG A O 1
ATOM 2418 N N . LYS A 1 314 ? 25.408 4.078 72.505 1.00 12.14 314 LYS A N 1
ATOM 2419 C CA . LYS A 1 314 ? 25.566 5.025 73.605 1.00 12.72 314 LYS A CA 1
ATOM 2420 C C . LYS A 1 314 ? 25.985 4.256 74.848 1.00 14.74 314 LYS A C 1
ATOM 2421 O O . LYS A 1 314 ? 25.370 3.258 75.206 1.00 13.94 314 LYS A O 1
ATOM 2427 N N . LEU A 1 315 ? 27.045 4.731 75.492 1.00 17.30 315 LEU A N 1
ATOM 2428 C CA . LEU A 1 315 ? 27.598 4.089 76.685 1.00 23.17 315 LEU A CA 1
ATOM 2429 C C . LEU A 1 315 ? 26.848 4.418 77.972 1.00 26.02 315 LEU A C 1
ATOM 2430 O O . LEU A 1 315 ? 26.485 3.465 78.690 1.00 28.20 315 LEU A O 1
#

CATH classification: 3.30.70.1170 (+1 more: 3.40.50.150)

Solvent-accessible surface area: 13507 Å² total

Secondary structure (DSSP, 8-state):
-----HHHHHTT--HHHHHHHHHHHTTHHHHHHH--PPPPPEEEE-TTTS-HHHHHHHHHHTT-EEEEETTEEEEEEEEE-SS-GGGSHHHHTTSEEE--S---HHHHH---TT-EEE---S-SHHHHHHHH----SEEEEE-S-HHHHHHHHHHHHHHT--SEEEESS-GGGGGGG---EEEEEEE--TTSTTT-----HHHHHHHH--HHHHHHHHEEEEEEEEEEES---GGGTHHHHHHHHHHSSEEEE---SSEEPPSSGGG----GGGGGSEEE-TTTSSS-SEEEEEEEE-

Radius of gyration: 19.49 Å; Cα contacts (8 Å, |Δi|>4): 598; chains: 1; bounding box: 49×43×47 Å

Nearest PDB structures (foldseek):
  1ixk-assembly1_A  TM=1.003E+00  e=2.595E-65  Pyrococcus horikoshii
  8i9z-assembly1_CP  TM=9.267E-01  e=6.087E-29  Thermochaetoides thermophila DSM 1495
  3a4t-assembly2_B  TM=8.618E-01  e=2.936E-24  Methanocaldococcus jannaschii
  3m4x-assembly1_A  TM=8.622E-01  e=6.397E-23  Enterococcus faecium
  8hkr-assembly1_A  TM=7.643E-01  e=7.140E-06  Mycobacterium tuberculosis H37Rv

B-factor: mean 22.34, std 9.25, range [8.0, 70.23]

InterPro domains:
  IPR001678 SAM-dependent methyltransferase RsmB-F/NOP2-type domain [PS51686] (35-315)
  IPR011023 Nop2p [TIGR00446] (48-314)
  IPR018314 RsmB/NOL1/NOP2-like, conserved site [PS01153] (188-199)
  IPR023267 RNA (C5-cytosine) methyltransferase [PR02008] (94-108)
  IPR023267 RNA (C5-cytosine) methyltransferase [PR02008] (123-133)
  IPR023267 RNA (C5-cytosine) methyltransferase [PR02008] (189-201)
  IPR023267 RNA (C5-cytosine) methyltransferase [PR02008] (239-255)
  IPR023267 RNA (C5-cytosine) methyltransferase [PR02008] (297-314)
  IPR023267 RNA (C5-cytosine) methyltransferase [PTHR22807] (13-314)
  IPR029063 S-adenosyl-L-methionine-dependent methyltransferase superfamily [G3DSA:3.40.50.150] (109-315)
  IPR029063 S-adenosyl-L-methionine-dependent methyltransferase superfamily [SSF53335] (8-314)
  IPR031341 Ribosomal RNA small subunit methyltransferase F, N-terminal [PF17125] (19-105)
  IPR049560 SAM-dependent methyltransferase RsmB-F/NOP2-type, catalytic core [PF01189] (112-312)